Protein AF-A0A9D6LEH1-F1 (afdb_monomer)

Structure (mmCIF, N/CA/C/O backbone):
data_AF-A0A9D6LEH1-F1
#
_entry.id   AF-A0A9D6LEH1-F1
#
loop_
_atom_site.group_PDB
_atom_site.id
_atom_site.type_symbol
_atom_site.label_atom_id
_atom_site.label_alt_id
_atom_site.label_comp_id
_atom_site.label_asym_id
_atom_site.label_entity_id
_atom_site.label_seq_id
_atom_site.pdbx_PDB_ins_code
_atom_site.Cartn_x
_atom_site.Cartn_y
_atom_site.Cartn_z
_atom_site.occupancy
_atom_site.B_iso_or_equiv
_atom_site.auth_seq_id
_atom_site.auth_comp_id
_atom_site.auth_asym_id
_atom_site.auth_atom_id
_atom_site.pdbx_PDB_model_num
ATOM 1 N N . MET A 1 1 ? -8.637 27.898 18.434 1.00 32.75 1 MET A N 1
ATOM 2 C CA . MET A 1 1 ? -7.777 26.755 18.807 1.00 32.75 1 MET A CA 1
ATOM 3 C C . MET A 1 1 ? -8.625 25.505 18.680 1.00 32.75 1 MET A C 1
ATOM 5 O O . MET A 1 1 ? -9.380 25.182 19.585 1.00 32.75 1 MET A O 1
ATOM 9 N N . THR A 1 2 ? -8.621 24.919 17.490 1.00 27.91 2 THR A N 1
ATOM 10 C CA . THR A 1 2 ? -9.487 23.803 17.092 1.00 27.91 2 THR A CA 1
ATOM 11 C C . THR A 1 2 ? -8.882 22.505 17.626 1.00 27.91 2 THR A C 1
ATOM 13 O O . THR A 1 2 ?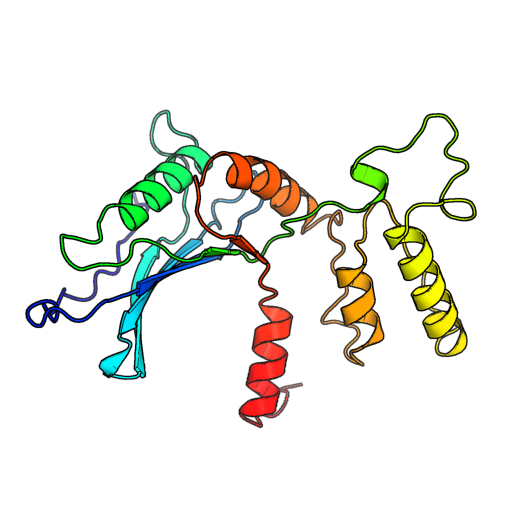 -7.680 22.295 17.476 1.00 27.91 2 THR A O 1
ATOM 16 N N . ARG A 1 3 ? -9.682 21.682 18.315 1.00 32.12 3 ARG A N 1
ATOM 17 C CA . ARG A 1 3 ? -9.248 20.398 18.882 1.00 32.12 3 ARG A CA 1
ATOM 18 C C . ARG A 1 3 ? -8.794 19.469 17.755 1.00 32.12 3 ARG A C 1
ATOM 20 O O . ARG A 1 3 ? -9.518 19.270 16.788 1.00 32.12 3 ARG A O 1
ATOM 27 N N . CYS A 1 4 ? -7.587 18.932 17.884 1.00 36.97 4 CYS A N 1
ATOM 28 C CA . CYS A 1 4 ? -7.080 17.862 17.037 1.00 36.97 4 CYS A CA 1
ATOM 29 C C . CYS A 1 4 ? -7.694 16.542 17.536 1.00 36.97 4 CYS A C 1
ATOM 31 O O . CYS A 1 4 ? -7.614 16.264 18.732 1.00 36.97 4 CYS A O 1
ATOM 33 N N . GLY A 1 5 ? -8.346 15.785 16.648 1.00 41.84 5 GLY A N 1
ATOM 34 C CA . GLY A 1 5 ? -8.984 14.504 16.966 1.00 41.84 5 GLY A CA 1
ATOM 35 C C . GLY A 1 5 ? -10.348 14.631 17.651 1.00 41.84 5 GLY A C 1
ATOM 36 O O . GLY A 1 5 ? -10.504 14.250 18.811 1.00 41.84 5 GLY A O 1
ATOM 37 N N . GLU A 1 6 ? -11.363 15.143 16.950 1.00 37.91 6 GLU A N 1
ATOM 38 C CA . GLU A 1 6 ? -12.743 14.884 17.368 1.00 37.91 6 GLU A CA 1
ATOM 39 C C . GLU A 1 6 ? -13.044 13.402 17.137 1.00 37.91 6 GLU A C 1
ATOM 41 O O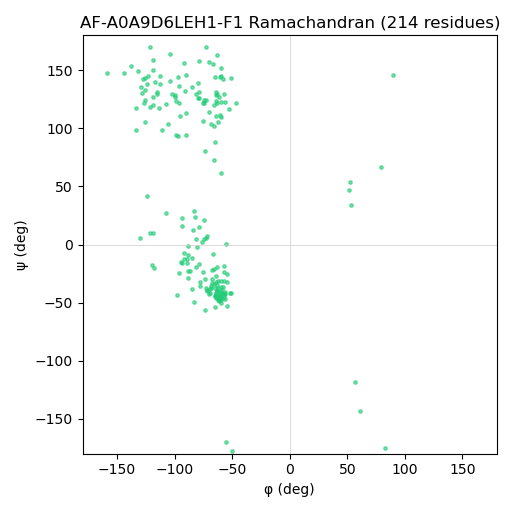 . GLU A 1 6 ? -13.227 12.939 16.015 1.00 37.91 6 GLU A O 1
ATOM 46 N N . ARG A 1 7 ? -13.052 12.640 18.231 1.00 41.66 7 ARG A N 1
ATOM 47 C CA . ARG A 1 7 ? -13.583 11.283 18.264 1.00 41.66 7 ARG A CA 1
ATOM 48 C C . ARG A 1 7 ? -15.070 11.384 17.933 1.00 41.66 7 ARG A C 1
ATOM 50 O O . ARG A 1 7 ? -15.850 11.830 18.773 1.00 41.66 7 ARG A O 1
ATOM 57 N N . ILE A 1 8 ? -15.467 10.998 16.722 1.00 41.22 8 ILE A N 1
ATOM 58 C CA . ILE A 1 8 ? -16.883 10.796 16.404 1.00 41.22 8 ILE A CA 1
ATOM 59 C C . ILE A 1 8 ? -17.284 9.492 17.094 1.00 41.22 8 ILE A C 1
ATOM 61 O O . ILE A 1 8 ? -17.274 8.418 16.501 1.00 41.22 8 ILE A O 1
ATOM 65 N N . THR A 1 9 ? -17.554 9.574 18.395 1.00 37.59 9 THR A N 1
ATOM 66 C CA . THR A 1 9 ? -18.098 8.452 19.150 1.00 37.59 9 THR A CA 1
ATOM 67 C C . THR A 1 9 ? -19.563 8.322 18.782 1.00 37.59 9 THR A C 1
ATOM 69 O O . THR A 1 9 ? -20.385 9.122 19.229 1.00 37.59 9 THR A O 1
ATOM 72 N N . ASN A 1 10 ? -19.907 7.305 17.998 1.00 37.44 10 ASN A N 1
ATOM 73 C CA . ASN A 1 10 ? -21.257 6.770 18.094 1.00 37.44 10 ASN A CA 1
ATOM 74 C C . ASN A 1 10 ? -21.409 6.203 19.509 1.00 37.44 10 ASN A C 1
ATOM 76 O O . ASN A 1 10 ? -20.523 5.494 19.993 1.00 37.44 10 ASN A O 1
ATOM 80 N N . GLU A 1 11 ? -22.485 6.584 20.198 1.00 35.62 11 GLU A N 1
ATOM 81 C CA . GLU A 1 11 ? -22.821 6.072 21.524 1.00 35.62 11 GLU A CA 1
ATOM 82 C C . GLU A 1 11 ? -22.683 4.543 21.515 1.00 35.62 11 GLU A C 1
ATOM 84 O O . GLU A 1 11 ? -23.275 3.858 20.681 1.00 35.62 11 GLU A O 1
ATOM 89 N N . ARG A 1 12 ? -21.825 4.010 22.398 1.00 43.41 12 ARG A N 1
ATOM 90 C CA . ARG A 1 12 ? -21.622 2.567 22.558 1.00 43.41 12 ARG A CA 1
ATOM 91 C C . ARG A 1 12 ? -22.929 1.961 23.072 1.00 43.41 12 ARG A C 1
ATOM 93 O O . ARG A 1 12 ? -23.099 1.806 24.279 1.00 43.41 12 ARG A O 1
ATOM 100 N N . GLU A 1 13 ? -23.838 1.577 22.183 1.00 38.66 13 GLU A N 1
ATOM 101 C CA . GLU A 1 13 ? -24.829 0.571 22.537 1.00 38.66 13 GLU A CA 1
ATOM 102 C C . GLU A 1 13 ? -24.062 -0.722 22.813 1.00 38.66 13 GLU A C 1
ATOM 104 O O . GLU A 1 13 ? -23.459 -1.329 21.927 1.00 38.66 13 GLU A O 1
ATOM 109 N N . SER A 1 14 ? -24.047 -1.119 24.079 1.00 41.19 14 SER A N 1
ATOM 110 C CA . SER A 1 14 ? -23.382 -2.302 24.609 1.00 41.19 14 SER A CA 1
ATOM 111 C C . SER A 1 14 ? -24.022 -3.589 24.076 1.00 41.19 14 SER A C 1
ATOM 113 O O . SER A 1 14 ? -24.673 -4.337 24.793 1.00 41.19 14 SER A O 1
ATOM 115 N N . HIS A 1 15 ? -23.792 -3.905 22.802 1.00 47.09 15 HIS A N 1
ATOM 116 C CA . HIS A 1 15 ? -24.226 -5.156 22.165 1.00 47.09 15 HIS A CA 1
ATOM 117 C C . HIS A 1 15 ? -23.309 -6.354 22.501 1.00 47.09 15 HIS A C 1
ATOM 119 O O . HIS A 1 15 ? -23.373 -7.399 21.859 1.00 47.09 15 HIS A O 1
ATOM 125 N N . GLY A 1 16 ? -22.455 -6.224 23.522 1.00 44.31 16 GLY A N 1
ATOM 126 C CA . GLY A 1 16 ? -21.479 -7.236 23.942 1.00 44.31 16 GLY A CA 1
ATOM 127 C C . GLY A 1 16 ? -21.944 -8.185 25.052 1.00 44.31 16 GLY A C 1
ATOM 128 O O . GLY A 1 16 ? -21.096 -8.806 25.685 1.00 44.31 16 GLY A O 1
ATOM 129 N N . ALA A 1 17 ? -23.246 -8.276 25.341 1.00 44.38 17 ALA A N 1
ATOM 130 C CA . ALA A 1 17 ? -23.757 -9.144 26.411 1.00 44.38 17 ALA A CA 1
ATOM 131 C C . ALA A 1 17 ? -23.909 -10.623 26.001 1.00 44.38 17 ALA A C 1
ATOM 133 O O . ALA A 1 17 ? -23.910 -11.499 26.862 1.00 44.38 17 ALA A O 1
ATOM 134 N N . ASP A 1 18 ? -23.967 -10.920 24.702 1.00 48.44 18 ASP A N 1
ATOM 135 C CA . ASP A 1 18 ? -23.925 -12.293 24.206 1.00 48.44 18 ASP A CA 1
ATOM 136 C C . ASP A 1 18 ? -22.487 -12.614 23.818 1.00 48.44 18 ASP A C 1
ATOM 138 O O . ASP A 1 18 ? -21.946 -11.929 22.956 1.00 48.44 18 ASP A O 1
ATOM 142 N N . GLY A 1 19 ? -21.875 -13.647 24.411 1.00 56.97 19 GLY A N 1
ATOM 143 C CA . GLY A 1 19 ? -20.513 -14.142 24.129 1.00 56.97 19 GLY A CA 1
ATOM 144 C C . GLY A 1 19 ? -20.288 -14.590 22.675 1.00 56.97 19 GLY A C 1
ATOM 145 O O . GLY A 1 19 ? -20.043 -15.758 22.378 1.00 56.97 19 GLY A O 1
ATOM 146 N N . ASN A 1 20 ? -20.441 -13.666 21.740 1.00 64.12 20 ASN A N 1
ATOM 147 C CA . ASN A 1 20 ? -20.309 -13.822 20.313 1.00 64.12 20 ASN A CA 1
ATOM 148 C C . ASN A 1 20 ? -18.914 -13.328 19.926 1.00 64.12 20 ASN A C 1
ATOM 150 O O . ASN A 1 20 ? -18.595 -12.180 20.230 1.00 64.12 20 ASN A O 1
ATOM 154 N N . PRO A 1 21 ? -18.082 -14.151 19.268 1.00 76.31 21 PRO A N 1
ATOM 155 C CA . PRO A 1 21 ? -16.737 -13.735 18.900 1.00 76.31 21 PRO A CA 1
ATOM 156 C C . PRO A 1 21 ? -16.806 -12.599 17.873 1.00 76.31 21 PRO A C 1
ATOM 158 O O . PRO A 1 21 ? -17.060 -12.827 16.684 1.00 76.31 21 PRO A O 1
ATOM 161 N N . VAL A 1 22 ? -16.584 -11.375 18.348 1.00 86.50 22 VAL A N 1
ATOM 162 C CA . VAL A 1 22 ? -16.401 -10.185 17.516 1.00 86.50 22 VAL A CA 1
ATOM 163 C C . VAL A 1 22 ? -14.969 -10.183 17.001 1.00 86.50 22 VAL A C 1
ATOM 165 O O . VAL A 1 22 ? -14.036 -10.531 17.727 1.00 86.50 22 VAL A O 1
ATOM 168 N N . ARG A 1 23 ? -14.799 -9.814 15.730 1.00 88.81 23 ARG A N 1
ATOM 169 C CA . ARG A 1 23 ? -13.484 -9.640 15.112 1.00 88.81 23 ARG A CA 1
ATOM 170 C C . ARG A 1 23 ? -13.273 -8.199 14.720 1.00 88.81 23 ARG A C 1
ATOM 172 O O . ARG A 1 23 ? -14.100 -7.658 13.989 1.00 88.81 23 ARG A O 1
ATOM 179 N N . ARG A 1 24 ? -12.137 -7.639 15.126 1.00 91.25 24 ARG A N 1
ATOM 180 C CA . ARG A 1 24 ? -11.741 -6.290 14.736 1.00 91.25 24 ARG A CA 1
ATOM 181 C C . ARG A 1 24 ? -10.804 -6.303 13.535 1.00 91.25 24 ARG A C 1
ATOM 183 O O . ARG A 1 24 ? -9.855 -7.089 13.462 1.00 91.25 24 ARG A O 1
ATOM 190 N N . TYR A 1 25 ? -11.078 -5.392 12.616 1.00 94.50 25 TYR A N 1
ATOM 191 C CA . TYR A 1 25 ? -10.288 -5.087 11.435 1.00 94.50 25 TYR A CA 1
ATOM 192 C C . TYR A 1 25 ? -9.918 -3.610 11.453 1.00 94.50 25 TYR A C 1
ATOM 194 O O . TYR A 1 25 ? -10.712 -2.777 11.891 1.00 94.50 25 TYR A O 1
ATOM 202 N N . LEU A 1 26 ? -8.728 -3.287 10.956 1.00 95.94 26 LEU A N 1
ATOM 203 C CA . LEU A 1 26 ? -8.272 -1.907 10.834 1.00 95.94 26 LEU A CA 1
ATOM 204 C C . LEU A 1 26 ? -8.143 -1.503 9.362 1.00 95.94 26 LEU A C 1
ATOM 206 O O . LEU A 1 26 ? -7.762 -2.309 8.514 1.00 95.94 26 LEU A O 1
ATOM 210 N N . GLY A 1 27 ? -8.450 -0.247 9.062 1.00 96.25 27 GLY A N 1
ATOM 211 C CA . GLY A 1 27 ? -8.170 0.393 7.780 1.00 96.25 27 GLY A CA 1
ATOM 212 C C . GLY A 1 27 ? -7.236 1.573 7.994 1.00 96.25 27 GLY A C 1
ATOM 213 O O . GLY A 1 27 ? -7.588 2.489 8.728 1.00 96.25 27 GLY A O 1
ATOM 214 N N . LEU A 1 28 ? -6.060 1.555 7.373 1.00 96.38 28 LEU A N 1
ATOM 215 C CA . LEU A 1 28 ? -5.051 2.600 7.481 1.00 96.38 28 LEU A CA 1
ATOM 216 C C . LEU A 1 28 ? -4.886 3.311 6.136 1.00 96.38 28 LEU A C 1
ATOM 218 O O . LEU A 1 28 ? -4.454 2.711 5.151 1.00 96.38 28 LEU A O 1
ATOM 222 N N . SER A 1 29 ? -5.201 4.603 6.136 1.00 95.56 29 SER A N 1
ATOM 223 C CA . SER A 1 29 ? -4.884 5.543 5.064 1.00 95.56 29 SER A CA 1
ATOM 224 C C . SER A 1 29 ? -3.590 6.269 5.419 1.00 95.56 29 SER A C 1
ATOM 226 O O . SER A 1 29 ? -3.559 7.059 6.363 1.00 95.56 29 SER A O 1
ATOM 228 N N . VAL A 1 30 ? -2.503 6.006 4.701 1.00 93.25 30 VAL A N 1
ATOM 229 C CA . VAL A 1 30 ? -1.159 6.481 5.042 1.00 93.25 30 VAL A CA 1
ATOM 230 C C . VAL A 1 30 ? -0.895 7.836 4.395 1.00 93.25 30 VAL A C 1
ATOM 232 O O . VAL A 1 30 ? -0.733 7.962 3.182 1.00 93.25 30 VAL A O 1
ATOM 235 N N . GLY A 1 31 ? -0.762 8.875 5.218 1.00 90.00 31 GLY A N 1
ATOM 236 C CA . GLY A 1 31 ? -0.239 10.164 4.769 1.00 90.00 31 GLY A CA 1
ATOM 237 C C . GLY A 1 31 ? 1.239 10.085 4.359 1.00 90.00 31 GLY A C 1
ATOM 238 O O . GLY A 1 31 ? 2.000 9.241 4.842 1.00 90.00 31 GLY A O 1
ATOM 239 N N . GLY A 1 32 ? 1.680 11.004 3.499 1.00 80.44 32 GLY A N 1
ATOM 240 C CA . GLY A 1 32 ? 3.107 11.210 3.247 1.00 80.44 32 GLY A CA 1
ATOM 241 C C . GLY A 1 32 ? 3.845 11.683 4.508 1.00 80.44 32 GLY A C 1
ATOM 242 O O . GLY A 1 32 ? 3.233 12.186 5.446 1.00 80.44 32 GLY A O 1
ATOM 243 N N . ALA A 1 33 ? 5.178 11.582 4.514 1.00 68.56 33 ALA A N 1
ATOM 244 C CA . ALA A 1 33 ? 6.021 11.815 5.699 1.00 68.56 33 ALA A CA 1
ATOM 245 C C . ALA A 1 33 ? 5.878 13.198 6.377 1.00 68.56 33 ALA A C 1
ATOM 247 O O . ALA A 1 33 ? 6.298 13.366 7.516 1.00 68.56 33 ALA A O 1
ATOM 248 N N . LYS A 1 34 ? 5.323 14.198 5.68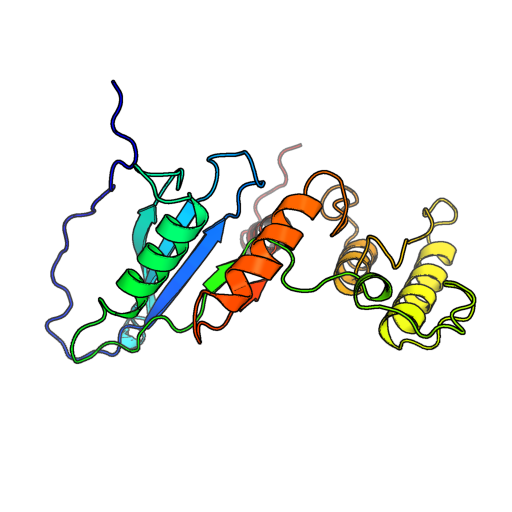1 1.00 73.12 34 LYS A N 1
ATOM 249 C CA . LYS A 1 34 ? 5.089 15.558 6.204 1.00 73.12 34 LYS A CA 1
ATOM 250 C C . LYS A 1 34 ? 3.620 15.984 6.172 1.00 73.12 34 LYS A C 1
ATOM 252 O O . LYS A 1 34 ? 3.331 17.161 6.348 1.00 73.12 34 LYS A O 1
ATOM 257 N N . SER A 1 35 ? 2.705 15.062 5.882 1.00 79.81 35 SER A N 1
ATOM 258 C CA . SER A 1 35 ? 1.272 15.348 5.893 1.00 79.81 35 SER A CA 1
ATOM 259 C C . SER A 1 35 ? 0.637 14.768 7.144 1.00 79.81 35 SER A C 1
ATOM 261 O O . SER A 1 35 ? 0.908 13.624 7.499 1.00 79.81 35 SER A O 1
ATOM 263 N N . ASP A 1 36 ? -0.287 15.512 7.721 1.00 80.44 36 ASP A N 1
ATOM 264 C CA . ASP A 1 36 ? -1.187 15.074 8.782 1.00 80.44 36 ASP A CA 1
ATOM 265 C C . ASP A 1 36 ? -2.322 14.177 8.272 1.00 80.44 36 ASP A C 1
ATOM 267 O O . ASP A 1 36 ? -3.118 13.720 9.064 1.00 80.44 36 ASP A O 1
ATOM 271 N N . ARG A 1 37 ? -2.386 13.837 6.980 1.00 89.56 37 ARG A N 1
ATOM 272 C CA . ARG A 1 37 ? -3.498 13.096 6.344 1.00 89.56 37 ARG A CA 1
ATOM 273 C C . ARG A 1 37 ? -3.567 11.597 6.657 1.00 89.56 37 ARG A C 1
ATOM 275 O O . ARG A 1 37 ? -4.102 10.824 5.865 1.00 89.56 37 ARG A O 1
ATOM 282 N N . THR A 1 38 ? -2.954 11.161 7.748 1.00 94.19 38 THR A N 1
ATOM 283 C CA . THR A 1 38 ? -3.014 9.753 8.144 1.00 94.19 38 THR A CA 1
ATOM 284 C C . THR A 1 38 ? -4.336 9.503 8.836 1.00 94.19 38 THR A C 1
ATOM 286 O O . THR A 1 38 ? -4.633 10.191 9.807 1.00 94.19 38 THR A O 1
ATOM 289 N N . CYS A 1 39 ? -5.102 8.523 8.374 1.00 95.56 39 CYS A N 1
ATOM 290 C CA . CYS A 1 39 ? -6.371 8.167 8.998 1.00 95.56 39 CYS A CA 1
ATOM 291 C C . CYS A 1 39 ? -6.390 6.682 9.347 1.00 95.56 39 CYS A C 1
ATOM 293 O O . CYS A 1 39 ? -5.876 5.859 8.588 1.00 95.56 39 CYS A O 1
ATOM 295 N N . LEU A 1 40 ? -7.007 6.343 10.474 1.00 96.00 40 LEU A N 1
ATOM 296 C CA . LEU A 1 40 ? -7.214 4.968 10.915 1.00 96.00 40 LEU A CA 1
ATOM 297 C C . LEU A 1 40 ? -8.706 4.733 11.153 1.00 96.00 40 LEU A C 1
ATOM 299 O O . LEU A 1 40 ? -9.393 5.572 11.724 1.00 96.00 40 LEU A O 1
ATOM 303 N N . THR A 1 41 ? -9.222 3.587 10.737 1.00 96.69 41 THR A N 1
ATOM 304 C CA . THR A 1 41 ? -10.612 3.184 10.968 1.00 96.69 41 THR A CA 1
ATOM 305 C C . THR A 1 41 ? -10.638 1.822 11.637 1.00 96.69 41 THR A C 1
ATOM 307 O O . THR A 1 41 ? -9.959 0.907 11.175 1.00 96.69 41 THR A O 1
ATOM 310 N N . ALA A 1 42 ? -11.437 1.675 12.691 1.0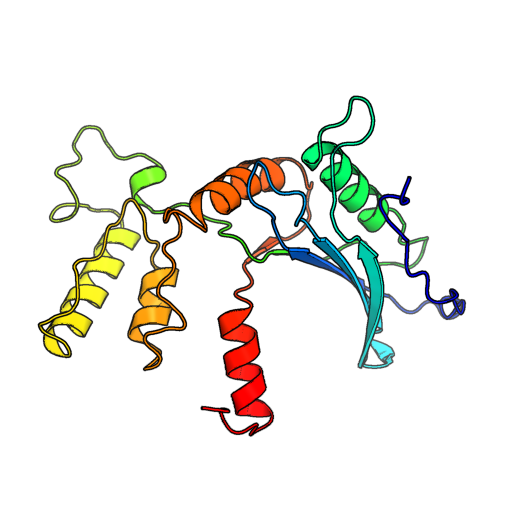0 95.06 42 ALA A N 1
ATOM 311 C CA . ALA A 1 42 ? -11.706 0.396 13.335 1.00 95.06 42 ALA A CA 1
ATOM 312 C C . ALA A 1 42 ? -13.079 -0.130 12.906 1.00 95.06 42 ALA A C 1
ATOM 314 O O . ALA A 1 42 ? -14.079 0.588 12.967 1.00 95.06 42 ALA A O 1
ATOM 315 N N . ILE A 1 43 ? -13.123 -1.386 12.467 1.00 94.38 43 ILE A N 1
ATOM 316 C CA . ILE A 1 43 ? -14.334 -2.058 11.998 1.00 94.38 43 ILE A CA 1
ATOM 317 C C . ILE A 1 43 ? -14.507 -3.357 12.777 1.00 94.38 43 ILE A C 1
ATOM 319 O O . ILE A 1 43 ? -13.632 -4.222 12.735 1.00 94.38 43 ILE A O 1
ATOM 323 N N . ASP A 1 44 ? -15.659 -3.521 13.418 1.00 92.50 44 ASP A N 1
ATOM 324 C CA . ASP A 1 44 ? -16.029 -4.758 14.098 1.00 92.50 44 ASP A CA 1
ATOM 325 C C . ASP A 1 44 ? -16.973 -5.579 13.220 1.00 92.50 44 ASP A C 1
ATOM 327 O O . ASP A 1 44 ? -18.004 -5.094 12.747 1.00 92.50 44 ASP A O 1
ATOM 331 N N . TYR A 1 45 ? -16.618 -6.845 13.005 1.00 91.56 45 TYR A N 1
ATOM 332 C CA . TYR A 1 45 ? -17.417 -7.816 12.268 1.00 91.56 45 TYR A CA 1
ATOM 333 C C . TYR A 1 45 ? -18.039 -8.843 13.215 1.00 91.56 45 TYR A C 1
ATOM 335 O O . TYR A 1 45 ? -17.351 -9.595 13.916 1.00 91.56 45 TYR A O 1
ATOM 343 N N . TYR A 1 46 ? -19.365 -8.897 13.181 1.00 90.38 46 TYR A N 1
ATOM 344 C CA . TYR A 1 46 ? -20.213 -9.750 13.994 1.00 90.38 46 TYR A CA 1
ATOM 345 C C . TYR A 1 46 ? -20.623 -10.979 13.186 1.00 90.38 46 TYR A C 1
ATOM 347 O O . TYR A 1 46 ? -21.605 -10.969 12.443 1.00 90.38 46 TYR A O 1
ATOM 355 N N . ARG A 1 47 ? -19.859 -12.063 13.341 1.00 86.06 47 ARG A N 1
ATOM 356 C CA . ARG A 1 47 ? -19.973 -13.282 12.522 1.00 86.06 47 ARG A CA 1
ATOM 357 C C . ARG A 1 47 ? -21.359 -13.919 12.512 1.00 86.06 47 ARG A C 1
ATOM 359 O O . ARG A 1 47 ? -21.808 -14.352 11.461 1.00 86.06 47 ARG A O 1
ATOM 366 N N . LYS A 1 48 ? -22.030 -13.997 13.666 1.00 87.56 48 LYS A N 1
ATOM 367 C CA . LYS A 1 48 ? -23.369 -14.611 13.753 1.00 87.56 48 LYS A CA 1
ATOM 368 C C . LYS A 1 48 ? -24.427 -13.814 12.990 1.00 87.56 48 LYS A C 1
ATOM 370 O O . LYS A 1 48 ? -25.364 -14.403 12.469 1.00 87.56 48 LYS A O 1
ATOM 375 N N . GLN A 1 49 ? -24.294 -12.492 12.962 1.00 90.50 49 GLN A N 1
ATOM 376 C CA . GLN A 1 49 ? -25.245 -11.584 12.328 1.00 90.50 49 GLN A CA 1
ATOM 377 C C . GLN A 1 49 ? -24.883 -11.284 10.871 1.00 90.50 49 GLN A C 1
ATOM 379 O O . GLN A 1 49 ? -25.705 -10.698 10.174 1.00 90.50 49 GLN A O 1
ATOM 384 N N . ASP A 1 50 ? -23.670 -11.647 10.447 1.00 88.88 50 ASP A N 1
ATOM 385 C CA . ASP A 1 50 ? -23.071 -11.269 9.167 1.00 88.88 50 ASP A CA 1
ATOM 386 C C . ASP A 1 50 ? -23.128 -9.751 8.915 1.00 88.88 50 ASP A C 1
ATOM 388 O O . ASP A 1 50 ? -23.553 -9.265 7.869 1.00 88.88 50 ASP A O 1
ATOM 392 N N . LYS A 1 51 ? -22.746 -8.975 9.937 1.00 92.44 51 LYS A N 1
ATOM 393 C CA . LYS A 1 51 ? -22.761 -7.505 9.901 1.00 92.44 51 LYS A CA 1
ATOM 394 C C . LYS A 1 51 ? -21.414 -6.932 10.303 1.00 92.44 51 LYS A C 1
ATOM 396 O O . LYS A 1 51 ? -20.769 -7.443 11.217 1.00 92.44 51 LYS A O 1
ATOM 401 N N . ALA A 1 52 ? -21.018 -5.850 9.642 1.00 92.19 52 ALA A N 1
ATOM 402 C CA . ALA A 1 52 ? -19.838 -5.066 9.980 1.00 92.19 52 ALA A CA 1
ATOM 403 C C . ALA A 1 52 ? -20.252 -3.647 10.378 1.00 92.19 52 ALA A C 1
ATOM 405 O O . ALA A 1 52 ? -21.125 -3.059 9.738 1.00 92.19 52 ALA A O 1
ATOM 406 N N . PHE A 1 53 ? -19.610 -3.101 11.407 1.00 94.06 53 PHE A N 1
ATOM 407 C CA . PHE A 1 53 ? -19.851 -1.745 11.889 1.00 94.06 53 PHE A CA 1
ATOM 408 C C . PHE A 1 53 ? -18.532 -0.997 12.017 1.00 94.06 53 PHE A C 1
ATOM 410 O O . PHE A 1 53 ? -17.557 -1.538 12.535 1.00 94.06 53 PHE A O 1
ATOM 417 N N . VAL A 1 54 ? -18.513 0.252 11.558 1.00 94.75 54 VAL A N 1
ATOM 418 C CA . VAL A 1 54 ? -17.421 1.176 11.867 1.00 94.75 54 VAL A CA 1
ATOM 419 C C . VAL A 1 54 ? -17.588 1.612 13.317 1.00 94.75 54 VAL A C 1
ATOM 421 O O . VAL A 1 54 ? -18.640 2.134 13.682 1.00 94.75 54 VAL A O 1
ATOM 424 N N . VAL A 1 55 ? -16.568 1.361 14.131 1.00 92.44 55 VAL A N 1
ATOM 425 C CA . VAL A 1 55 ? -16.603 1.617 15.577 1.00 92.44 55 VAL A CA 1
ATOM 426 C C . VAL A 1 55 ? -15.936 2.938 15.910 1.00 92.44 55 VAL A C 1
ATOM 428 O O . VAL A 1 55 ? -16.478 3.717 16.682 1.00 92.44 55 VAL A O 1
ATOM 431 N N . ASP A 1 56 ? -14.792 3.204 15.285 1.00 94.25 56 ASP A N 1
ATOM 432 C CA . ASP A 1 56 ? -14.050 4.444 15.463 1.00 94.25 56 ASP A CA 1
ATOM 433 C C . ASP A 1 56 ? -13.406 4.867 14.138 1.00 94.25 56 ASP A C 1
ATOM 435 O O . ASP A 1 56 ? -12.982 4.035 13.326 1.00 94.25 56 ASP A O 1
ATOM 439 N N . ILE A 1 57 ? -13.308 6.182 13.947 1.00 95.94 57 ILE A N 1
ATOM 440 C CA . ILE A 1 57 ? -12.547 6.820 12.875 1.00 95.94 57 ILE A CA 1
ATOM 441 C C . ILE A 1 57 ? -11.613 7.834 13.531 1.00 95.94 57 ILE A C 1
ATOM 443 O O . ILE A 1 57 ? -12.054 8.746 14.227 1.00 95.94 57 ILE A O 1
ATOM 447 N N . PHE A 1 58 ? -10.320 7.665 13.292 1.00 95.00 58 PHE A N 1
ATOM 448 C CA . PHE A 1 58 ? -9.270 8.571 13.722 1.00 95.00 58 PHE A CA 1
ATOM 449 C C . PHE A 1 58 ? -8.794 9.335 12.501 1.00 95.00 58 PHE A C 1
ATOM 451 O O . PHE A 1 58 ? -8.093 8.794 11.643 1.00 95.00 58 PHE A O 1
ATOM 458 N N . GLU A 1 59 ? -9.216 10.587 12.413 1.00 93.44 59 GLU A N 1
ATOM 459 C CA . GLU A 1 59 ? -8.796 11.487 11.352 1.00 93.44 59 GLU A CA 1
ATOM 460 C C . GLU A 1 59 ? -7.540 12.247 11.760 1.00 93.44 59 GLU A C 1
ATOM 462 O O . GLU A 1 59 ? -7.346 12.616 12.918 1.00 93.44 59 GLU A O 1
ATOM 467 N N . SER A 1 60 ? -6.706 12.508 10.764 1.00 91.00 60 SER A N 1
ATOM 468 C CA . SER A 1 60 ? -5.540 13.371 10.863 1.00 91.00 60 SER A CA 1
ATOM 469 C C . SER A 1 60 ? -4.567 13.045 12.004 1.00 91.00 60 SER A C 1
ATOM 471 O O . SER A 1 60 ? -4.229 13.911 12.813 1.00 91.00 60 SER A O 1
ATOM 473 N N . VAL A 1 61 ? -4.100 11.793 12.079 1.00 90.69 61 VAL A N 1
ATOM 474 C CA . VAL A 1 61 ? -3.120 11.361 13.088 1.00 90.69 61 VAL A CA 1
ATOM 475 C C . VAL A 1 61 ? -1.832 12.177 12.936 1.00 90.69 61 VAL A C 1
ATOM 477 O O . VAL A 1 61 ? -1.081 12.020 11.966 1.00 90.69 61 VAL A O 1
ATOM 480 N N . SER A 1 62 ? -1.588 13.055 13.910 1.00 89.81 62 SER A N 1
ATOM 481 C CA . SER A 1 62 ? -0.472 13.999 13.950 1.00 89.81 62 SER A CA 1
ATOM 482 C C . SER A 1 62 ? 0.401 13.799 15.189 1.00 89.81 62 SER A C 1
ATOM 484 O O . SER A 1 62 ? 0.042 13.078 16.116 1.00 89.81 62 SER A O 1
ATOM 486 N N . ALA A 1 63 ? 1.555 14.469 15.217 1.00 89.38 63 ALA A N 1
ATOM 487 C CA . ALA A 1 63 ? 2.415 14.504 16.397 1.00 89.38 63 ALA A CA 1
ATOM 488 C C . ALA A 1 63 ? 1.675 15.101 17.609 1.00 89.38 63 ALA A C 1
ATOM 490 O O . ALA A 1 63 ? 0.870 16.026 17.450 1.00 89.38 63 ALA A O 1
ATOM 491 N N . GLN A 1 64 ? 1.970 14.589 18.804 1.00 87.75 64 GLN A N 1
ATOM 492 C CA . GLN A 1 64 ? 1.402 15.052 20.070 1.00 87.75 64 GLN A CA 1
ATOM 493 C C . GLN A 1 64 ? 2.519 15.222 21.102 1.00 87.75 64 GLN A C 1
ATOM 495 O O . GLN A 1 64 ? 3.197 14.264 21.459 1.00 87.75 64 GLN A O 1
ATOM 500 N N . GLY A 1 65 ? 2.728 16.452 21.581 1.00 89.81 65 GLY A N 1
ATOM 501 C CA . GLY A 1 65 ? 3.811 16.751 22.522 1.00 89.81 65 GLY A CA 1
ATOM 502 C C . GLY A 1 65 ? 5.179 16.347 21.962 1.00 89.81 65 GLY A C 1
ATOM 503 O O . GLY A 1 65 ? 5.605 16.866 20.932 1.00 89.81 65 GLY A O 1
ATOM 504 N N . GLU A 1 66 ? 5.851 15.416 22.640 1.00 92.06 66 GLU A N 1
ATOM 505 C CA . GLU A 1 66 ? 7.153 14.870 22.229 1.00 92.06 66 GLU A CA 1
ATOM 506 C C . GLU A 1 66 ? 7.042 13.651 21.292 1.00 92.06 66 GLU A C 1
ATOM 508 O O . GLU A 1 66 ? 8.047 13.210 20.733 1.00 92.06 66 GLU A O 1
ATOM 513 N N . GLN A 1 67 ? 5.839 13.104 21.090 1.00 92.00 67 GLN A N 1
ATOM 514 C CA . GLN A 1 67 ? 5.624 11.930 20.248 1.00 92.00 67 GLN A CA 1
ATOM 515 C C . GLN A 1 67 ? 5.474 12.313 18.779 1.00 92.00 67 GLN A C 1
ATOM 517 O O . GLN A 1 67 ? 4.729 13.223 18.400 1.00 92.00 67 GLN A O 1
ATOM 522 N N . THR A 1 68 ? 6.144 11.548 17.920 1.00 91.94 68 THR A N 1
ATOM 523 C CA . THR A 1 68 ? 5.942 11.634 16.472 1.00 91.94 68 THR A CA 1
ATOM 524 C C . THR A 1 68 ? 4.566 11.089 16.076 1.00 91.94 68 THR A C 1
ATOM 526 O O . THR A 1 68 ? 4.000 10.247 16.770 1.00 91.94 68 THR A O 1
ATOM 529 N N . ALA A 1 69 ? 4.038 11.511 14.921 1.00 91.56 69 ALA A N 1
ATOM 530 C CA . ALA A 1 69 ? 2.766 10.990 14.403 1.00 91.56 69 ALA A CA 1
ATOM 531 C C . ALA A 1 69 ? 2.775 9.457 14.232 1.00 91.56 69 ALA A C 1
ATOM 533 O O . ALA A 1 69 ? 1.748 8.806 14.398 1.00 91.56 69 ALA A O 1
ATOM 534 N N . ASP A 1 70 ? 3.939 8.876 13.924 1.00 93.38 70 ASP A N 1
ATOM 535 C CA . ASP A 1 70 ? 4.093 7.427 13.797 1.00 93.38 70 ASP A CA 1
ATOM 536 C C . ASP A 1 70 ? 4.055 6.713 15.151 1.00 93.38 70 ASP A C 1
ATOM 538 O O . ASP A 1 70 ? 3.456 5.647 15.238 1.00 93.38 70 ASP A O 1
ATOM 542 N N . GLN A 1 71 ? 4.621 7.297 16.214 1.00 94.00 71 GLN A N 1
ATOM 543 C CA . GLN A 1 71 ? 4.482 6.755 17.573 1.00 94.00 71 GLN A CA 1
ATOM 544 C C . GLN A 1 71 ? 3.033 6.778 18.046 1.00 94.00 71 GLN A C 1
ATOM 546 O O . GLN A 1 71 ? 2.542 5.747 18.495 1.00 94.00 71 GLN A O 1
ATOM 551 N N . VAL A 1 72 ? 2.335 7.900 17.848 1.00 94.31 72 VAL A N 1
ATOM 552 C CA . VAL A 1 72 ? 0.902 8.010 18.167 1.00 94.31 72 VAL A CA 1
ATOM 553 C C . VAL A 1 72 ? 0.100 6.942 17.415 1.00 94.31 72 VAL A C 1
ATOM 555 O O . VAL A 1 72 ? -0.758 6.284 17.994 1.00 94.31 72 VAL A O 1
ATOM 558 N N . LEU A 1 73 ? 0.404 6.712 16.132 1.00 94.19 73 LEU A N 1
ATOM 559 C CA . LEU A 1 73 ? -0.251 5.665 15.345 1.00 94.19 73 LEU A CA 1
ATOM 560 C C . LEU A 1 73 ? 0.041 4.252 15.877 1.00 94.19 73 LEU A C 1
ATOM 562 O O . LEU A 1 73 ? -0.870 3.431 15.942 1.00 94.19 73 LEU A O 1
ATOM 566 N N . ILE A 1 74 ? 1.295 3.950 16.225 1.00 94.44 74 ILE A N 1
ATOM 567 C CA . ILE A 1 74 ? 1.692 2.637 16.759 1.00 94.44 74 ILE A CA 1
ATOM 568 C C . ILE A 1 74 ? 0.976 2.361 18.086 1.00 94.44 74 ILE A C 1
ATOM 570 O O . ILE A 1 74 ? 0.439 1.269 18.275 1.00 94.44 74 ILE A O 1
ATOM 574 N N . GLU A 1 75 ? 0.933 3.350 18.977 1.00 93.31 75 GLU A N 1
ATOM 575 C CA . GLU A 1 75 ? 0.224 3.262 20.256 1.00 93.31 75 GLU A CA 1
ATOM 576 C C . GLU A 1 75 ? -1.269 3.031 20.035 1.00 93.31 75 GLU A C 1
ATOM 578 O O . GLU A 1 75 ? -1.826 2.082 20.582 1.00 93.31 75 GLU A O 1
ATOM 583 N N . LEU A 1 76 ? -1.889 3.788 19.129 1.00 93.06 76 LEU A N 1
ATOM 584 C CA . LEU A 1 76 ? -3.298 3.628 18.789 1.00 93.06 76 LEU A CA 1
ATOM 585 C C . LEU A 1 76 ? -3.626 2.230 18.235 1.00 93.06 76 LEU A C 1
ATOM 587 O O . LEU A 1 76 ? -4.629 1.624 18.610 1.00 93.06 76 LEU A O 1
ATOM 591 N N . VAL A 1 77 ? -2.780 1.686 17.355 1.00 92.69 77 VAL A N 1
ATOM 592 C CA . VAL A 1 77 ? -2.943 0.314 16.840 1.00 92.69 77 VAL A CA 1
ATOM 593 C C . VAL A 1 77 ? -2.818 -0.708 17.975 1.00 92.69 77 VAL A C 1
ATOM 595 O O . VAL A 1 77 ? -3.597 -1.662 18.022 1.00 92.69 77 VAL A O 1
ATOM 598 N N . SER A 1 78 ? -1.882 -0.506 18.905 1.00 90.88 78 SER A N 1
ATOM 599 C CA . SER A 1 78 ? -1.690 -1.371 20.076 1.00 90.88 78 SER A CA 1
ATOM 600 C C . SER A 1 78 ? -2.894 -1.340 21.026 1.00 90.88 78 SER A C 1
ATOM 602 O O . SER A 1 78 ? -3.387 -2.390 21.449 1.00 90.88 78 SER A O 1
ATOM 604 N N . GLU A 1 79 ? -3.429 -0.148 21.301 1.00 90.12 79 GLU A N 1
ATOM 605 C CA . GLU A 1 79 ? -4.635 0.049 22.108 1.00 90.12 79 GLU A CA 1
ATOM 606 C C . GLU A 1 79 ? -5.838 -0.657 21.483 1.00 90.12 79 GLU A C 1
ATOM 608 O O . GLU A 1 79 ? -6.485 -1.472 22.136 1.00 90.12 79 GLU A O 1
ATOM 613 N N . LEU A 1 80 ? -6.094 -0.433 20.190 1.00 89.75 80 LEU A N 1
ATOM 614 C CA . LEU A 1 80 ? -7.208 -1.068 19.476 1.00 89.75 80 LEU A CA 1
ATOM 615 C C . LEU A 1 80 ? -7.073 -2.591 19.387 1.00 89.75 80 LEU A C 1
ATOM 617 O O . LEU A 1 80 ? -8.088 -3.287 19.299 1.00 89.75 80 LEU A O 1
ATOM 621 N N . SER A 1 81 ? -5.839 -3.100 19.412 1.00 84.81 81 SER A N 1
ATOM 622 C CA . SER A 1 81 ? -5.544 -4.535 19.460 1.00 84.81 81 SER A CA 1
ATOM 623 C C . SER A 1 81 ? -5.817 -5.144 20.835 1.00 84.81 81 SER A C 1
ATOM 625 O O . SER A 1 81 ? -6.195 -6.313 20.906 1.00 84.81 81 SER A O 1
ATOM 627 N N . SER A 1 82 ? -5.672 -4.351 21.902 1.00 80.25 82 SER A N 1
ATOM 628 C CA . SER A 1 82 ? -5.804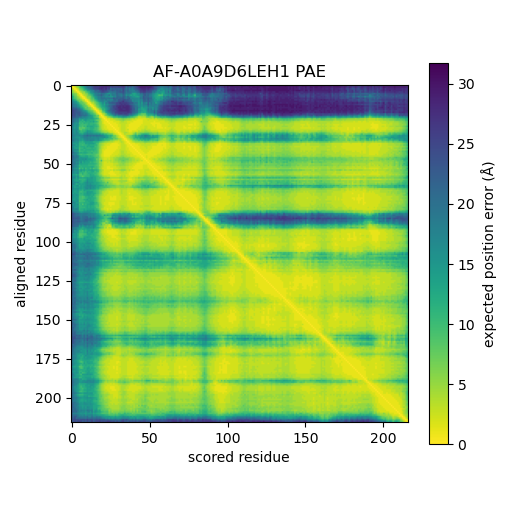 -4.783 23.299 1.00 80.25 82 SER A CA 1
ATOM 629 C C . SER A 1 82 ? -7.198 -4.527 23.898 1.00 80.25 82 SER A C 1
ATOM 631 O O . SER A 1 82 ? -7.597 -5.236 24.816 1.00 80.25 82 SER A O 1
ATOM 633 N N . ASP A 1 83 ? -7.967 -3.561 23.373 1.00 72.56 83 ASP A N 1
ATOM 634 C CA . ASP A 1 83 ? -9.305 -3.147 23.863 1.00 72.56 83 ASP A CA 1
ATOM 635 C C . ASP A 1 83 ? -10.431 -4.170 23.573 1.00 72.56 83 ASP A C 1
ATOM 637 O O . ASP A 1 83 ? -11.616 -3.925 23.796 1.00 72.56 83 ASP A O 1
ATOM 641 N N . MET A 1 84 ? -10.086 -5.353 23.065 1.00 64.81 84 MET A N 1
ATOM 642 C CA . MET A 1 84 ? -11.027 -6.448 22.850 1.00 64.81 84 MET A CA 1
ATOM 643 C C . MET A 1 84 ? -11.050 -7.303 24.123 1.00 64.81 84 MET A C 1
ATOM 645 O O . MET A 1 84 ? -10.188 -8.156 24.305 1.00 64.81 84 MET A O 1
ATOM 649 N N . GLY A 1 85 ? -12.000 -7.031 25.030 1.00 58.00 85 GLY A N 1
ATOM 650 C CA . GLY A 1 85 ? -12.152 -7.727 26.320 1.00 58.00 85 GLY A CA 1
ATOM 651 C C . GLY A 1 85 ? -12.287 -9.260 26.224 1.00 58.00 85 GLY A C 1
ATOM 652 O O . GLY A 1 85 ? -12.137 -9.852 25.163 1.00 58.00 85 GLY A O 1
ATOM 653 N N . ALA A 1 86 ? -12.630 -9.926 27.334 1.00 48.09 86 ALA A N 1
ATOM 654 C CA . ALA A 1 86 ? -12.511 -11.385 27.550 1.00 48.09 86 ALA A CA 1
ATOM 655 C C . ALA A 1 86 ? -13.189 -12.357 26.538 1.00 48.09 86 ALA A C 1
ATOM 657 O O . ALA A 1 86 ? -13.090 -13.569 26.716 1.00 48.09 86 ALA A O 1
ATOM 658 N N . GLY A 1 87 ? -13.861 -11.874 25.487 1.00 56.66 87 GLY A N 1
ATOM 659 C CA . GLY A 1 87 ? -14.455 -12.684 24.414 1.00 56.66 87 GLY A CA 1
ATOM 660 C C . GLY A 1 87 ? -14.121 -12.239 22.982 1.00 56.66 87 GLY A C 1
ATOM 661 O O . GLY A 1 87 ? -14.695 -12.784 22.038 1.00 56.66 87 GLY A O 1
ATOM 662 N N . GLY A 1 88 ? -13.243 -11.248 22.797 1.00 61.84 88 GLY A N 1
ATOM 663 C CA . GLY A 1 88 ? -12.857 -10.752 21.479 1.00 61.84 88 GLY A CA 1
ATOM 664 C C . GLY A 1 88 ? -11.634 -11.472 20.913 1.00 61.84 88 GLY A C 1
ATOM 665 O O . GLY A 1 88 ? -10.612 -11.607 21.579 1.00 61.84 88 GLY A O 1
ATOM 666 N N . ASP A 1 89 ? -11.716 -11.896 19.652 1.00 66.88 89 ASP A N 1
ATOM 667 C CA . ASP A 1 89 ? -10.514 -12.125 18.851 1.00 66.88 89 ASP A CA 1
ATOM 668 C C . ASP A 1 89 ? -9.942 -10.722 18.593 1.00 66.88 89 ASP A C 1
ATOM 670 O O . ASP A 1 89 ? -10.619 -9.930 17.932 1.00 66.88 89 ASP A O 1
ATOM 674 N N . GLY A 1 90 ? -8.760 -10.393 19.131 1.00 72.62 90 GLY A N 1
ATOM 675 C CA . GLY A 1 90 ? -8.072 -9.112 18.898 1.00 72.62 90 GLY A CA 1
ATOM 676 C C . GLY A 1 90 ? -7.946 -8.737 17.411 1.00 72.62 90 GLY A C 1
ATOM 677 O O . GLY A 1 90 ? -8.427 -9.448 16.524 1.00 72.62 90 GLY A O 1
ATOM 678 N N . VAL A 1 91 ? -7.291 -7.615 17.099 1.00 81.88 91 VAL A N 1
ATOM 679 C CA . VAL A 1 91 ? -7.152 -7.159 15.701 1.00 81.88 91 VAL A CA 1
ATOM 680 C C . VAL A 1 91 ? -6.581 -8.281 14.828 1.00 81.88 91 VAL A C 1
ATOM 682 O O . VAL A 1 91 ? -5.465 -8.752 15.033 1.00 81.88 91 VAL A O 1
ATOM 685 N N . ARG A 1 92 ? -7.374 -8.732 13.849 1.00 81.56 92 ARG A N 1
ATOM 686 C CA . ARG A 1 92 ? -6.996 -9.854 12.979 1.00 81.56 92 ARG A CA 1
ATOM 687 C C . ARG A 1 92 ? -6.151 -9.404 11.801 1.00 81.56 92 ARG A C 1
ATOM 689 O O . ARG A 1 92 ? -5.261 -10.131 11.385 1.00 81.56 92 ARG A O 1
ATOM 696 N N . MET A 1 93 ? -6.478 -8.243 11.243 1.00 93.25 93 MET A N 1
ATOM 697 C CA . MET A 1 93 ? -5.894 -7.758 10.001 1.00 93.25 93 MET A CA 1
ATOM 698 C C . MET A 1 93 ? -6.043 -6.241 9.899 1.00 93.25 93 MET A C 1
ATOM 700 O O . MET A 1 93 ? -7.055 -5.676 10.326 1.00 93.25 93 MET A O 1
ATOM 704 N N . MET A 1 94 ? -5.064 -5.602 9.266 1.00 95.81 94 MET A N 1
ATOM 705 C CA . MET A 1 94 ? -5.097 -4.199 8.886 1.00 95.81 94 MET A CA 1
ATOM 706 C C . MET A 1 94 ? -4.922 -4.053 7.372 1.00 95.81 94 MET A C 1
ATOM 708 O O . MET A 1 94 ? -3.892 -4.427 6.808 1.00 95.81 94 MET A O 1
ATOM 712 N N . GLY A 1 95 ? -5.935 -3.496 6.711 1.00 97.12 95 GLY A N 1
ATOM 713 C CA . GLY A 1 95 ? -5.845 -3.057 5.323 1.00 97.12 95 GLY A CA 1
ATOM 714 C C . GLY A 1 95 ? -5.127 -1.712 5.242 1.00 97.12 95 GLY A C 1
ATOM 715 O O . GLY A 1 95 ? -5.477 -0.799 5.982 1.00 97.12 95 GLY A O 1
ATOM 716 N N . VAL A 1 96 ? -4.142 -1.576 4.358 1.00 96.69 96 VAL A N 1
ATOM 717 C CA . VAL A 1 96 ? -3.306 -0.372 4.237 1.00 96.69 96 VAL A CA 1
ATOM 718 C C . VAL A 1 96 ? -3.286 0.114 2.793 1.00 96.69 96 VAL A C 1
ATOM 720 O O . VAL A 1 96 ? -2.991 -0.669 1.894 1.00 96.69 96 VAL A O 1
ATOM 723 N N . ASP A 1 97 ? -3.536 1.399 2.553 1.00 94.94 97 ASP A N 1
ATOM 724 C CA . ASP A 1 97 ? -3.552 1.997 1.208 1.00 94.94 97 ASP A CA 1
ATOM 725 C C . ASP A 1 97 ? -2.168 2.400 0.657 1.00 94.94 97 ASP A C 1
ATOM 727 O O . ASP A 1 97 ? -2.044 3.314 -0.161 1.00 94.94 97 ASP A O 1
ATOM 731 N N . ALA A 1 98 ? -1.112 1.704 1.081 1.00 94.69 98 ALA A N 1
ATOM 732 C CA . ALA A 1 98 ? 0.265 1.995 0.708 1.00 94.69 98 ALA A CA 1
ATOM 733 C C . ALA A 1 98 ? 1.061 0.715 0.401 1.00 94.69 98 ALA A C 1
ATOM 735 O O . ALA A 1 98 ? 0.765 -0.344 0.960 1.00 94.69 98 ALA A O 1
ATOM 736 N N . PRO A 1 99 ? 2.109 0.798 -0.445 1.00 95.25 99 PRO A N 1
ATOM 737 C CA . PRO A 1 99 ? 2.926 -0.358 -0.795 1.00 95.25 99 PRO A CA 1
ATOM 738 C C . PRO A 1 99 ? 3.540 -1.064 0.424 1.00 95.25 99 PRO A C 1
ATOM 740 O O . PRO A 1 99 ? 4.314 -0.468 1.174 1.00 95.25 99 PRO A O 1
ATOM 743 N N . LEU A 1 100 ? 3.259 -2.362 0.587 1.00 95.38 100 LEU A N 1
ATOM 744 C CA . LEU A 1 100 ? 3.825 -3.204 1.657 1.00 95.38 100 LEU A CA 1
ATOM 745 C C . LEU A 1 100 ? 5.111 -3.937 1.251 1.00 95.38 100 LEU A C 1
ATOM 747 O O . LEU A 1 100 ? 5.751 -4.611 2.068 1.00 95.38 100 LEU A O 1
ATOM 751 N N . THR A 1 101 ? 5.468 -3.847 -0.027 1.00 94.62 101 THR A N 1
ATOM 752 C CA . THR A 1 101 ? 6.659 -4.448 -0.630 1.00 94.62 101 THR A CA 1
ATOM 753 C C . THR A 1 101 ? 7.383 -3.405 -1.467 1.00 94.62 101 THR A C 1
ATOM 755 O O . THR A 1 101 ? 6.758 -2.502 -2.017 1.00 94.62 101 THR A O 1
ATOM 758 N N . LEU A 1 102 ? 8.705 -3.524 -1.569 1.00 94.62 102 LEU A N 1
ATOM 759 C CA . LEU A 1 102 ? 9.517 -2.639 -2.403 1.00 94.62 102 LEU A CA 1
ATOM 760 C C . LEU A 1 102 ? 9.702 -3.231 -3.811 1.00 94.62 102 LEU A C 1
ATOM 762 O O . LEU A 1 102 ? 9.636 -4.452 -3.979 1.00 94.62 102 LEU A O 1
ATOM 766 N N . PRO A 1 103 ? 9.979 -2.394 -4.828 1.00 95.56 103 PRO A N 1
ATOM 767 C CA . PRO A 1 103 ? 10.427 -2.850 -6.137 1.00 95.56 103 PRO A CA 1
ATOM 768 C C . PRO A 1 103 ? 11.611 -3.821 -6.044 1.00 95.56 103 PRO A C 1
ATOM 770 O O . PRO A 1 103 ? 12.513 -3.625 -5.221 1.00 95.56 103 PRO A O 1
ATOM 773 N N . PRO A 1 104 ? 11.673 -4.841 -6.917 1.00 94.56 104 PRO A N 1
ATOM 774 C CA . PRO A 1 104 ? 12.642 -5.925 -6.796 1.00 94.56 104 PRO A CA 1
ATOM 775 C C . PRO A 1 104 ? 14.094 -5.442 -6.840 1.00 94.56 104 PRO A C 1
ATOM 777 O O . PRO A 1 104 ? 14.949 -6.049 -6.198 1.00 94.56 104 PRO A O 1
ATOM 780 N N . CYS A 1 105 ? 14.411 -4.359 -7.560 1.00 92.94 105 CYS A N 1
ATOM 781 C CA . CYS A 1 105 ? 15.774 -3.821 -7.589 1.00 92.94 105 CYS A CA 1
ATOM 782 C C . CYS A 1 105 ? 16.173 -3.060 -6.314 1.00 92.94 105 CYS A C 1
ATOM 784 O O . CYS A 1 105 ? 17.366 -3.007 -6.023 1.00 92.94 105 CYS A O 1
ATOM 786 N N . LEU A 1 106 ? 15.220 -2.531 -5.536 1.00 92.25 106 LEU A N 1
ATOM 787 C CA . LEU A 1 106 ? 15.503 -1.846 -4.265 1.00 92.25 106 LEU A CA 1
ATOM 788 C C . LEU A 1 106 ? 15.772 -2.804 -3.104 1.00 92.25 106 LEU A C 1
ATOM 790 O O . LEU A 1 106 ? 16.383 -2.410 -2.119 1.00 92.25 106 LEU A O 1
ATOM 794 N N . LEU A 1 107 ? 15.406 -4.078 -3.246 1.00 90.00 107 LEU A N 1
ATOM 795 C CA . LEU A 1 107 ? 15.761 -5.131 -2.288 1.00 90.00 107 LEU A CA 1
ATOM 796 C C . LEU A 1 107 ? 17.252 -5.531 -2.347 1.00 90.00 107 LEU A C 1
ATOM 798 O O . LEU A 1 107 ? 17.659 -6.482 -1.689 1.00 90.00 107 LEU A O 1
ATOM 802 N N . GLY A 1 108 ? 18.065 -4.829 -3.143 1.00 85.75 108 GLY A N 1
ATOM 803 C CA . GLY A 1 108 ? 19.491 -5.095 -3.330 1.00 85.75 108 GLY A CA 1
ATOM 804 C C . GLY A 1 108 ? 19.759 -6.065 -4.477 1.00 85.75 108 GLY A C 1
ATOM 805 O O . GLY A 1 108 ? 18.964 -6.959 -4.754 1.00 85.75 108 GLY A O 1
ATOM 806 N N . CYS A 1 109 ? 20.864 -5.881 -5.192 1.00 86.12 109 CYS A N 1
ATOM 807 C CA . CYS A 1 109 ? 21.297 -6.782 -6.261 1.00 86.12 109 CYS A CA 1
ATOM 808 C C . CYS A 1 109 ? 22.662 -7.385 -5.919 1.00 86.12 109 CYS A C 1
ATOM 810 O O . CYS A 1 109 ? 23.416 -6.810 -5.139 1.00 86.12 109 CYS A O 1
ATOM 812 N N . GLU A 1 110 ? 22.995 -8.516 -6.539 1.00 85.38 110 GLU A N 1
ATOM 813 C CA . GLU A 1 110 ? 24.370 -9.020 -6.534 1.00 85.38 110 GLU A CA 1
ATOM 814 C C . GLU A 1 110 ? 25.317 -7.990 -7.171 1.00 85.38 110 GLU A C 1
ATOM 816 O O . GLU A 1 110 ? 24.920 -7.242 -8.071 1.00 85.38 110 GLU A O 1
ATOM 821 N N . SER A 1 111 ? 26.588 -7.996 -6.764 1.00 84.56 111 SER A N 1
ATOM 822 C CA . SER A 1 111 ? 27.637 -7.143 -7.350 1.00 84.56 111 SER A CA 1
ATOM 823 C C . SER A 1 111 ? 27.799 -7.340 -8.863 1.00 84.56 111 SER A C 1
ATOM 825 O O . SER A 1 111 ? 28.238 -6.439 -9.569 1.00 84.56 111 SER A O 1
ATOM 827 N N . SER A 1 112 ? 27.390 -8.505 -9.373 1.00 86.00 112 SER A N 1
ATOM 828 C CA . SER A 1 112 ? 27.410 -8.886 -10.786 1.00 86.00 112 SER A CA 1
ATOM 829 C C . SER A 1 112 ? 26.226 -8.343 -11.605 1.00 86.00 112 SER A C 1
ATOM 831 O O . SER A 1 112 ? 26.079 -8.705 -12.774 1.00 86.00 112 SER A O 1
ATOM 833 N N . CYS A 1 113 ? 25.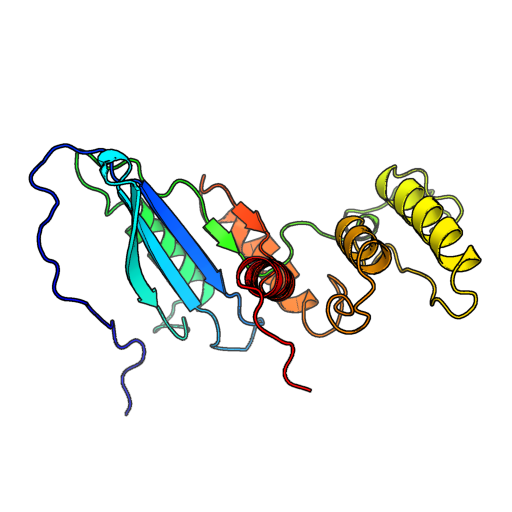344 -7.517 -11.028 1.00 88.31 113 CYS A N 1
ATOM 834 C CA . CYS A 1 113 ? 24.132 -7.047 -11.698 1.00 88.31 113 CYS A CA 1
ATOM 835 C C . CYS A 1 113 ? 24.443 -6.244 -12.971 1.00 88.31 113 CYS A C 1
ATOM 837 O O . CYS A 1 113 ? 24.913 -5.112 -12.918 1.00 88.31 113 CYS A O 1
ATOM 839 N N . GLN A 1 114 ? 24.097 -6.806 -14.130 1.00 89.38 114 GLN A N 1
ATOM 840 C CA . GLN A 1 114 ? 24.297 -6.179 -15.445 1.00 89.38 114 GLN A CA 1
ATOM 841 C C . GLN A 1 114 ? 23.060 -5.393 -15.923 1.00 89.38 114 GLN A C 1
ATOM 843 O O . GLN A 1 114 ? 22.851 -5.219 -17.123 1.00 89.38 114 GLN A O 1
ATOM 848 N N . GLY A 1 115 ? 22.201 -4.965 -14.994 1.00 87.00 115 GLY A N 1
ATOM 849 C CA . GLY A 1 115 ? 20.970 -4.235 -15.297 1.00 87.00 115 GLY A CA 1
ATOM 850 C C . GLY A 1 115 ? 19.779 -5.118 -15.686 1.00 87.00 115 GLY A C 1
ATOM 851 O O . GLY A 1 115 ? 19.816 -6.352 -15.616 1.00 87.00 115 GLY A O 1
ATOM 852 N N . TYR A 1 116 ? 18.677 -4.465 -16.071 1.00 87.19 116 TYR A N 1
ATOM 853 C CA . TYR A 1 116 ? 17.371 -5.118 -16.200 1.00 87.19 116 TYR A CA 1
ATOM 854 C C . TYR A 1 116 ? 17.352 -6.227 -17.258 1.00 87.19 116 TYR A C 1
ATOM 856 O O . TYR A 1 116 ? 16.724 -7.254 -17.013 1.00 87.19 116 TYR A O 1
ATOM 864 N N . GLU A 1 117 ? 18.055 -6.058 -18.388 1.00 88.81 117 GLU A N 1
ATOM 865 C CA . GLU A 1 117 ? 18.047 -6.994 -19.527 1.00 88.81 117 GLU A CA 1
ATOM 866 C C . GLU A 1 117 ? 18.690 -8.345 -19.218 1.00 88.81 117 GLU A C 1
ATOM 868 O O . GLU A 1 117 ? 18.381 -9.364 -19.836 1.00 88.81 117 GLU A O 1
ATOM 873 N N . LYS A 1 118 ? 19.548 -8.407 -18.206 1.00 91.50 118 LYS A N 1
ATOM 874 C CA . LYS A 1 118 ? 20.219 -9.648 -17.801 1.00 91.50 118 LYS A CA 1
ATOM 875 C C . LYS A 1 118 ? 19.883 -10.048 -16.368 1.00 91.50 118 LYS A C 1
ATOM 877 O O . LYS A 1 118 ? 20.486 -10.969 -15.822 1.00 91.50 118 LYS A O 1
ATOM 882 N N . CYS A 1 119 ? 18.905 -9.376 -15.761 1.00 92.69 119 CYS A N 1
ATOM 883 C CA . CYS A 1 119 ? 18.481 -9.662 -14.402 1.00 92.69 119 CYS A CA 1
ATOM 884 C C . CYS A 1 119 ? 17.898 -11.079 -14.295 1.00 92.69 119 CYS A C 1
ATOM 886 O O . CYS A 1 119 ? 17.004 -11.458 -15.055 1.00 92.69 119 CYS A O 1
ATOM 888 N N . LYS A 1 120 ? 18.404 -11.850 -13.328 1.00 92.50 120 LYS A N 1
ATOM 889 C CA . LYS A 1 120 ? 17.977 -13.232 -13.067 1.00 92.50 120 LYS A CA 1
ATOM 890 C C . LYS A 1 120 ? 16.810 -13.334 -12.083 1.00 92.50 120 LYS A C 1
ATOM 892 O O . LYS A 1 120 ? 16.203 -14.400 -12.001 1.00 92.50 120 LYS A O 1
ATOM 897 N N . LYS A 1 121 ? 16.476 -12.245 -11.377 1.00 93.81 121 LYS A N 1
ATOM 898 C CA . LYS A 1 121 ? 15.374 -12.212 -10.407 1.00 93.81 121 LYS A CA 1
ATOM 899 C C . LYS A 1 121 ? 14.053 -12.617 -11.071 1.00 93.81 121 LYS A C 1
ATOM 901 O O . LYS A 1 121 ? 13.733 -12.064 -12.132 1.00 93.81 121 LYS A O 1
ATOM 906 N N . PRO A 1 122 ? 13.294 -13.561 -10.489 1.00 95.12 122 PRO A N 1
ATOM 907 C CA . PRO A 1 122 ? 12.068 -14.070 -11.097 1.00 95.12 122 PRO A CA 1
ATOM 908 C C . PRO A 1 122 ? 11.036 -12.961 -11.332 1.00 95.12 122 PRO A C 1
ATOM 910 O O . PRO A 1 122 ? 10.402 -12.935 -12.385 1.00 95.12 122 PRO A O 1
ATOM 913 N N . GLU A 1 123 ? 10.942 -11.988 -10.427 1.00 95.69 123 GLU A N 1
ATOM 914 C CA . GLU A 1 123 ? 10.042 -10.839 -10.523 1.00 95.69 123 GLU A CA 1
ATOM 915 C C . GLU A 1 123 ? 10.374 -9.981 -11.746 1.00 95.69 123 GLU A C 1
ATOM 917 O O . GLU A 1 123 ? 9.497 -9.669 -12.546 1.00 95.69 123 GLU A O 1
ATOM 922 N N . VAL A 1 124 ? 11.654 -9.648 -11.949 1.00 95.50 124 VAL A N 1
ATOM 923 C CA . VAL A 1 124 ? 12.095 -8.811 -13.080 1.00 95.50 124 VAL A CA 1
ATOM 924 C C . VAL A 1 124 ? 11.938 -9.552 -14.408 1.00 95.50 124 VAL A C 1
ATOM 926 O O . VAL A 1 124 ? 11.538 -8.953 -15.409 1.00 95.50 124 VAL A O 1
ATOM 929 N N . ARG A 1 125 ? 12.204 -10.864 -14.429 1.00 96.12 125 ARG A N 1
ATOM 930 C CA . ARG A 1 125 ? 11.957 -11.712 -15.607 1.00 96.12 125 ARG A CA 1
ATOM 931 C C . ARG A 1 125 ? 10.474 -11.742 -15.965 1.00 96.12 125 ARG A C 1
ATOM 933 O O . ARG A 1 125 ? 10.134 -11.575 -17.136 1.00 96.12 125 ARG A O 1
ATOM 940 N N . TRP A 1 126 ? 9.605 -11.906 -14.969 1.00 96.88 126 TRP A N 1
ATOM 941 C CA . TRP A 1 126 ? 8.159 -11.859 -15.159 1.00 96.88 126 TRP A CA 1
ATOM 942 C C . TRP A 1 126 ? 7.712 -10.490 -15.681 1.00 96.88 126 TRP A C 1
ATOM 944 O O . TRP A 1 126 ? 7.027 -10.429 -16.700 1.00 96.88 126 TRP A O 1
ATOM 954 N N . MET A 1 127 ? 8.171 -9.394 -15.063 1.00 96.56 127 MET A N 1
ATOM 955 C CA . MET A 1 127 ? 7.841 -8.026 -15.486 1.00 96.56 127 MET A CA 1
ATOM 956 C C . MET A 1 127 ? 8.243 -7.784 -16.943 1.00 96.56 127 MET A C 1
ATOM 958 O O . MET A 1 127 ? 7.461 -7.236 -17.718 1.00 96.56 127 MET A O 1
ATOM 962 N N . ARG A 1 128 ? 9.426 -8.262 -17.351 1.00 96.00 128 ARG A N 1
ATOM 963 C CA . ARG A 1 128 ? 9.876 -8.168 -18.743 1.00 96.00 128 ARG A CA 1
ATOM 964 C C . ARG A 1 128 ? 8.974 -8.945 -19.690 1.00 96.00 128 ARG A C 1
ATOM 966 O O . ARG A 1 128 ? 8.607 -8.411 -20.731 1.00 96.00 128 ARG A O 1
ATOM 973 N N . ALA A 1 129 ? 8.602 -10.174 -19.342 1.00 95.88 129 ALA A N 1
ATOM 974 C CA . ALA A 1 129 ? 7.704 -10.976 -20.165 1.00 95.88 129 ALA A CA 1
ATOM 975 C C . ALA A 1 129 ? 6.338 -10.290 -20.348 1.00 95.88 129 ALA A C 1
ATOM 977 O O . ALA A 1 129 ? 5.845 -10.203 -21.474 1.00 95.88 129 ALA A O 1
ATOM 978 N N . GLN A 1 130 ? 5.767 -9.737 -19.272 1.00 95.50 130 GLN A N 1
ATOM 979 C CA . GLN A 1 130 ? 4.507 -8.991 -19.343 1.00 95.50 130 GLN A CA 1
ATOM 980 C C . GLN A 1 130 ? 4.633 -7.718 -20.180 1.00 95.50 130 GLN A C 1
ATOM 982 O O . GLN A 1 130 ? 3.790 -7.463 -21.036 1.00 95.50 130 GLN A O 1
ATOM 987 N N . TYR A 1 131 ? 5.715 -6.958 -19.996 1.00 95.12 131 TYR A N 1
ATOM 988 C CA . TYR A 1 131 ? 5.987 -5.771 -20.799 1.00 95.12 131 TYR A CA 1
ATOM 989 C C . TYR A 1 131 ? 6.082 -6.101 -22.290 1.00 95.12 131 TYR A C 1
ATOM 991 O O . TYR A 1 131 ? 5.455 -5.431 -23.100 1.00 95.12 131 TYR A O 1
ATOM 999 N N . GLN A 1 132 ? 6.819 -7.151 -22.663 1.00 95.12 132 GLN A N 1
ATOM 1000 C CA . GLN A 1 132 ? 6.963 -7.547 -24.066 1.00 95.12 132 GLN A CA 1
ATOM 1001 C C . GLN A 1 132 ? 5.631 -7.976 -24.687 1.00 95.12 132 GLN A C 1
ATOM 1003 O O . GLN A 1 132 ? 5.390 -7.707 -25.862 1.00 95.12 132 GLN A O 1
ATOM 1008 N N . LYS A 1 133 ? 4.746 -8.611 -23.909 1.00 94.88 133 LYS A N 1
ATOM 1009 C CA . LYS A 1 133 ? 3.383 -8.915 -24.354 1.00 94.88 133 LYS A CA 1
ATOM 1010 C C . LYS A 1 133 ? 2.587 -7.626 -24.594 1.00 94.88 133 LYS A C 1
ATOM 1012 O O . LYS A 1 133 ? 2.120 -7.408 -25.706 1.00 94.88 133 LYS A O 1
ATOM 1017 N N . ALA A 1 134 ? 2.524 -6.742 -23.601 1.00 92.81 134 ALA A N 1
ATOM 1018 C CA . ALA A 1 134 ? 1.772 -5.490 -23.688 1.00 92.81 134 ALA A CA 1
ATOM 1019 C C . ALA A 1 134 ? 2.326 -4.525 -24.759 1.00 92.81 134 ALA A C 1
ATOM 1021 O O . ALA A 1 134 ? 1.575 -3.801 -25.404 1.00 92.81 134 ALA A O 1
ATOM 1022 N N . LYS A 1 135 ? 3.642 -4.531 -25.007 1.00 94.19 135 LYS A N 1
ATOM 1023 C CA . LYS A 1 135 ? 4.303 -3.708 -26.033 1.00 94.19 135 LYS A CA 1
ATOM 1024 C C . LYS A 1 135 ? 3.927 -4.117 -27.460 1.00 94.19 135 LYS A C 1
ATOM 1026 O O . LYS A 1 135 ? 3.916 -3.261 -28.341 1.00 94.19 135 LYS A O 1
ATOM 1031 N N . LYS A 1 136 ? 3.613 -5.399 -27.689 1.00 95.06 136 LYS A N 1
ATOM 1032 C CA . LYS A 1 136 ? 3.092 -5.882 -28.981 1.00 95.06 136 LYS A CA 1
ATOM 1033 C C . LYS A 1 136 ? 1.689 -5.347 -29.257 1.00 95.06 136 LYS A C 1
ATOM 1035 O O . LYS A 1 136 ? 1.381 -5.038 -30.399 1.00 95.06 136 LYS A O 1
ATOM 1040 N N . GLU A 1 137 ? 0.872 -5.221 -28.215 1.00 91.50 137 GLU A N 1
ATOM 1041 C CA . GLU A 1 137 ? -0.488 -4.674 -28.294 1.00 91.50 137 GLU A CA 1
ATOM 1042 C C . GLU A 1 137 ? -0.472 -3.136 -28.376 1.00 91.50 137 GLU A C 1
ATOM 1044 O O . GLU A 1 137 ? -1.260 -2.538 -29.103 1.00 91.50 137 GLU A O 1
ATOM 1049 N N . ASN A 1 138 ? 0.474 -2.484 -27.691 1.00 90.25 138 ASN A N 1
ATOM 1050 C CA . ASN A 1 138 ? 0.649 -1.034 -27.703 1.00 90.25 138 ASN A CA 1
ATOM 1051 C C . ASN A 1 138 ? 2.122 -0.641 -27.904 1.00 90.25 138 ASN A C 1
ATOM 1053 O O . ASN A 1 138 ? 2.908 -0.546 -26.956 1.00 90.25 138 ASN A O 1
ATOM 1057 N N . SER A 1 139 ? 2.482 -0.300 -29.143 1.00 91.25 139 SER A N 1
ATOM 1058 C CA . SER A 1 139 ? 3.846 0.101 -29.514 1.00 91.25 139 SER A CA 1
ATOM 1059 C C . SER A 1 139 ? 4.324 1.390 -28.833 1.00 91.25 139 SER A C 1
ATOM 1061 O O . SER A 1 139 ? 5.531 1.604 -28.713 1.00 91.25 139 SER A O 1
ATOM 1063 N N . ARG A 1 140 ? 3.419 2.232 -28.315 1.00 90.12 140 ARG A N 1
ATOM 1064 C CA . ARG A 1 140 ? 3.747 3.469 -27.582 1.00 90.12 140 ARG A CA 1
ATOM 1065 C C . ARG A 1 140 ? 3.938 3.248 -26.080 1.00 90.12 140 ARG A C 1
ATOM 1067 O O . ARG A 1 140 ? 4.275 4.192 -25.368 1.00 90.12 140 ARG A O 1
ATOM 1074 N N . LEU A 1 141 ? 3.766 2.018 -25.588 1.00 89.88 141 LEU A N 1
ATOM 1075 C CA . LEU A 1 141 ? 3.919 1.697 -24.172 1.00 89.88 141 LEU A CA 1
ATOM 1076 C C . LEU A 1 141 ? 5.338 2.027 -23.678 1.00 89.88 141 LEU A C 1
ATOM 1078 O O . LEU A 1 141 ? 6.335 1.511 -24.203 1.00 89.88 141 LEU A O 1
ATOM 1082 N N . LYS A 1 142 ? 5.423 2.886 -22.657 1.00 89.56 142 LYS A N 1
ATOM 1083 C CA . LYS A 1 142 ? 6.686 3.260 -22.008 1.00 89.56 142 LYS A CA 1
ATOM 1084 C C . LYS A 1 142 ? 7.306 2.048 -21.319 1.00 89.56 142 LYS A C 1
ATOM 1086 O O . LYS A 1 142 ? 6.585 1.201 -20.793 1.00 89.56 142 LYS A O 1
ATOM 1091 N N . HIS A 1 143 ? 8.636 1.969 -21.338 1.00 91.62 143 HIS A N 1
ATOM 1092 C CA . HIS A 1 143 ? 9.356 0.933 -20.603 1.00 91.62 143 HIS A CA 1
ATOM 1093 C C . HIS A 1 143 ? 9.019 0.992 -19.115 1.00 91.62 143 HIS A C 1
ATOM 1095 O O . HIS A 1 143 ? 8.856 2.070 -18.545 1.00 91.62 143 HIS A O 1
ATOM 1101 N N . PHE A 1 144 ? 8.915 -0.186 -18.510 1.00 93.31 144 PHE A N 1
ATOM 1102 C CA . PHE A 1 144 ? 8.804 -0.316 -17.068 1.00 93.31 144 PHE A CA 1
ATOM 1103 C C . PHE A 1 144 ? 10.184 -0.159 -16.413 1.00 93.31 144 PHE A C 1
ATOM 1105 O O . PHE A 1 144 ? 11.219 -0.405 -17.038 1.00 93.31 144 PHE A O 1
ATOM 1112 N N . THR A 1 145 ? 10.196 0.192 -15.136 1.00 93.81 145 THR A N 1
ATOM 1113 C CA . THR A 1 145 ? 11.404 0.450 -14.346 1.00 93.81 145 THR A CA 1
ATOM 1114 C C . THR A 1 145 ? 11.381 -0.417 -13.094 1.00 93.81 145 THR A C 1
ATOM 1116 O O . THR A 1 145 ? 10.663 -0.150 -12.137 1.00 93.81 145 THR A O 1
ATOM 1119 N N . SER A 1 146 ? 12.197 -1.474 -13.058 1.00 93.50 146 SER A N 1
ATOM 1120 C CA . SER A 1 146 ? 12.221 -2.453 -11.951 1.00 93.50 146 SER A CA 1
ATOM 1121 C C . SER A 1 146 ? 12.719 -1.901 -10.606 1.00 93.50 146 SER A C 1
ATOM 1123 O O . SER A 1 146 ? 12.670 -2.602 -9.594 1.00 93.50 146 SER A O 1
ATOM 1125 N N . TYR A 1 147 ? 13.234 -0.669 -10.594 1.00 92.88 147 TYR A N 1
ATOM 1126 C CA . TYR A 1 147 ? 13.628 0.060 -9.388 1.00 92.88 147 TYR A CA 1
ATOM 1127 C C . TYR A 1 147 ? 12.533 0.993 -8.856 1.00 92.88 147 TYR A C 1
ATOM 1129 O O . TYR A 1 147 ? 12.633 1.403 -7.704 1.00 92.88 147 TYR A O 1
ATOM 1137 N N . SER A 1 148 ? 11.495 1.309 -9.643 1.00 94.06 148 SER A N 1
ATOM 1138 C CA . SER A 1 148 ? 10.363 2.129 -9.181 1.00 94.06 148 SER A CA 1
ATOM 1139 C C . SER A 1 148 ? 9.015 1.417 -9.197 1.00 94.06 148 SER A C 1
ATOM 1141 O O . SER A 1 148 ? 8.112 1.821 -8.469 1.00 94.06 148 SER A O 1
ATOM 1143 N N . GLN A 1 149 ? 8.887 0.336 -9.965 1.00 95.19 149 GLN A N 1
ATOM 1144 C CA . GLN A 1 149 ? 7.650 -0.417 -10.142 1.00 95.19 149 GLN A CA 1
ATOM 1145 C C . GLN A 1 149 ? 7.797 -1.863 -9.659 1.00 95.19 149 GLN A C 1
ATOM 1147 O O . GLN A 1 149 ? 8.868 -2.472 -9.746 1.00 95.19 149 GLN A O 1
ATOM 1152 N N . ARG A 1 150 ? 6.687 -2.431 -9.194 1.00 95.44 150 ARG A N 1
ATOM 1153 C CA . ARG A 1 150 ? 6.551 -3.828 -8.763 1.00 95.44 150 ARG A CA 1
ATOM 1154 C C . ARG A 1 150 ? 5.813 -4.674 -9.803 1.00 95.44 150 ARG A C 1
ATOM 1156 O O . ARG A 1 150 ? 5.101 -4.130 -10.647 1.00 95.44 150 ARG A O 1
ATOM 1163 N N . PRO A 1 151 ? 5.896 -6.014 -9.713 1.00 95.31 151 PRO A N 1
ATOM 1164 C CA . PRO A 1 151 ? 5.073 -6.906 -10.524 1.00 95.31 151 PRO A CA 1
ATOM 1165 C C . PRO A 1 151 ? 3.572 -6.598 -10.449 1.00 95.31 151 PRO A C 1
ATOM 1167 O O . PRO A 1 151 ? 2.899 -6.583 -11.475 1.00 95.31 151 PRO A O 1
ATOM 1170 N N . VAL A 1 152 ? 3.063 -6.298 -9.249 1.00 92.81 152 VAL A N 1
ATOM 1171 C CA . VAL A 1 152 ? 1.645 -5.977 -9.034 1.00 92.81 152 VAL A CA 1
ATOM 1172 C C . VAL A 1 152 ? 1.222 -4.702 -9.774 1.00 92.81 152 VAL A C 1
ATOM 1174 O O . VAL A 1 152 ? 0.169 -4.694 -10.410 1.00 92.81 152 VAL A O 1
ATOM 1177 N N . ASP A 1 153 ? 2.085 -3.680 -9.811 1.00 92.19 153 ASP A N 1
ATOM 1178 C CA . ASP A 1 153 ? 1.826 -2.431 -10.535 1.00 92.19 153 ASP A CA 1
ATOM 1179 C C . ASP A 1 153 ? 1.611 -2.707 -12.038 1.00 92.19 153 ASP A C 1
ATOM 1181 O O . ASP A 1 153 ? 0.677 -2.194 -12.654 1.00 92.19 153 ASP A O 1
ATOM 1185 N N . LEU A 1 154 ? 2.446 -3.575 -12.626 1.00 92.75 154 LEU A N 1
ATOM 1186 C CA . LEU A 1 154 ? 2.334 -3.979 -14.034 1.00 92.75 154 LEU A CA 1
ATOM 1187 C C . LEU A 1 154 ? 1.130 -4.888 -14.280 1.00 92.75 154 LEU A C 1
ATOM 1189 O O . LEU A 1 154 ? 0.460 -4.739 -15.300 1.00 92.75 154 LEU A O 1
ATOM 1193 N N . TYR A 1 155 ? 0.857 -5.821 -13.364 1.00 92.00 155 TYR A N 1
ATOM 1194 C CA . TYR A 1 155 ? -0.262 -6.754 -13.483 1.00 92.00 155 TYR A CA 1
ATOM 1195 C C . TYR A 1 155 ? -1.576 -6.007 -13.696 1.00 92.00 155 TYR A C 1
ATOM 1197 O O . TYR A 1 155 ? -2.288 -6.262 -14.665 1.00 92.00 155 TYR A O 1
ATOM 1205 N N . PHE A 1 156 ? -1.877 -5.053 -12.819 1.00 88.50 156 PHE A N 1
ATOM 1206 C CA . PHE A 1 156 ? -3.118 -4.299 -12.910 1.00 88.50 156 PHE A CA 1
ATOM 1207 C C . PHE A 1 156 ? -3.117 -3.322 -14.085 1.00 88.50 156 PHE A C 1
ATOM 1209 O O . PHE A 1 156 ? -4.119 -3.240 -14.793 1.00 88.50 156 PHE A O 1
ATOM 1216 N N . ARG A 1 157 ? -1.986 -2.660 -14.367 1.00 88.31 157 ARG A N 1
ATOM 1217 C CA . ARG A 1 157 ? -1.860 -1.762 -15.524 1.00 88.31 157 ARG A CA 1
ATOM 1218 C C . ARG A 1 157 ? -2.146 -2.453 -16.856 1.00 88.31 157 ARG A C 1
ATOM 1220 O O . ARG A 1 157 ? -2.692 -1.819 -17.747 1.00 88.31 157 ARG A O 1
ATOM 1227 N N . TYR A 1 158 ? -1.758 -3.718 -17.011 1.00 89.50 158 TYR A N 1
ATOM 1228 C CA . TYR A 1 158 ? -1.964 -4.460 -18.261 1.00 89.50 158 TYR A CA 1
ATOM 1229 C C . TYR A 1 158 ? -3.252 -5.283 -18.284 1.00 89.50 158 TYR A C 1
ATOM 1231 O O . TYR A 1 158 ? -3.671 -5.719 -19.349 1.00 89.50 158 TYR A O 1
ATOM 1239 N N . ARG A 1 159 ? -3.879 -5.528 -17.128 1.00 86.25 159 ARG A N 1
ATOM 1240 C CA . ARG A 1 159 ? -5.143 -6.272 -17.038 1.00 86.25 159 ARG A CA 1
ATOM 1241 C C . ARG A 1 159 ? -6.375 -5.388 -17.223 1.00 86.25 159 ARG A C 1
ATOM 1243 O O . ARG A 1 159 ? -7.445 -5.907 -17.533 1.00 86.25 159 ARG A O 1
ATOM 1250 N N . HIS A 1 160 ? -6.249 -4.091 -16.971 1.00 83.81 160 HIS A N 1
ATOM 1251 C CA . HIS A 1 160 ? -7.366 -3.162 -17.003 1.00 83.81 160 HIS A CA 1
ATOM 1252 C C . HIS A 1 160 ? -7.200 -2.134 -18.114 1.00 83.81 160 HIS A C 1
ATOM 1254 O O . HIS A 1 160 ? -6.184 -1.452 -18.188 1.00 83.81 160 HIS A O 1
ATOM 1260 N N . ASP A 1 161 ? -8.263 -1.950 -18.892 1.00 76.25 161 ASP A N 1
ATOM 1261 C CA . ASP A 1 161 ? -8.309 -0.991 -20.002 1.00 76.25 161 ASP A CA 1
ATOM 1262 C C . ASP A 1 161 ? -8.418 0.470 -19.547 1.00 76.25 161 ASP A C 1
ATOM 1264 O O . ASP A 1 161 ? -8.573 1.362 -20.373 1.00 76.25 161 ASP A O 1
ATOM 1268 N N . GLU A 1 162 ? -8.357 0.734 -18.238 1.00 80.06 162 GLU A N 1
ATOM 1269 C CA . GLU A 1 162 ? -8.523 2.070 -17.677 1.00 80.06 162 GLU A CA 1
ATOM 1270 C C . GLU A 1 162 ? -7.164 2.724 -17.407 1.00 80.06 162 GLU A C 1
ATOM 1272 O O . GLU A 1 162 ? -6.587 2.549 -16.324 1.00 80.06 162 GLU A O 1
ATOM 1277 N N . PRO A 1 163 ? -6.633 3.519 -18.354 1.00 68.75 163 PRO A N 1
ATOM 1278 C CA . PRO A 1 163 ? -5.255 3.992 -18.300 1.00 68.75 163 PRO A CA 1
ATOM 1279 C C . PRO A 1 163 ? -4.988 4.931 -17.123 1.00 68.75 163 PRO A C 1
ATOM 1281 O O . PRO A 1 163 ? -3.836 5.086 -16.730 1.00 68.75 163 PRO A O 1
ATOM 1284 N N . ASN A 1 164 ? -6.021 5.563 -16.558 1.00 74.88 164 ASN A N 1
ATOM 1285 C CA . ASN A 1 164 ? -5.889 6.553 -15.485 1.00 74.88 164 ASN A CA 1
ATOM 1286 C C . ASN A 1 164 ? -5.924 5.941 -14.077 1.00 74.88 164 ASN A C 1
ATOM 1288 O O . ASN A 1 164 ? -5.520 6.596 -13.118 1.00 74.88 164 ASN A O 1
ATOM 1292 N N . LEU A 1 165 ? -6.379 4.693 -13.931 1.00 78.06 165 LEU A N 1
ATOM 1293 C CA . LEU A 1 165 ? -6.500 4.060 -12.616 1.00 78.06 165 LEU A CA 1
ATOM 1294 C C . LEU A 1 165 ? -5.151 3.569 -12.063 1.00 78.06 165 LEU A C 1
ATOM 1296 O O . LEU A 1 165 ? -4.949 3.615 -10.852 1.00 78.06 165 LEU A O 1
ATOM 1300 N N . PHE A 1 166 ? -4.225 3.151 -12.935 1.00 80.31 166 PHE A N 1
ATOM 1301 C CA . PHE A 1 166 ? -3.005 2.410 -12.562 1.00 80.31 166 PHE A CA 1
ATOM 1302 C C . PHE A 1 166 ? -1.710 3.091 -13.045 1.00 80.31 166 PHE A C 1
ATOM 1304 O O . PHE A 1 166 ? -0.791 2.449 -13.575 1.00 80.31 166 PHE A O 1
ATOM 1311 N N . GLN A 1 167 ? -1.651 4.419 -12.908 1.00 79.88 167 GLN A N 1
ATOM 1312 C CA . GLN A 1 167 ? -0.486 5.219 -13.313 1.00 79.88 167 GLN A CA 1
ATOM 1313 C C . GLN A 1 167 ? 0.565 5.355 -12.217 1.00 79.88 167 GLN A C 1
ATOM 1315 O O . GLN A 1 167 ? 1.747 5.476 -12.533 1.00 79.88 167 GLN A O 1
ATOM 1320 N N . ASP A 1 168 ? 0.143 5.310 -10.954 1.00 84.31 168 ASP A N 1
ATOM 1321 C CA . ASP A 1 168 ? 1.040 5.494 -9.821 1.00 84.31 168 ASP A CA 1
ATOM 1322 C C . ASP A 1 168 ? 2.084 4.366 -9.779 1.00 84.31 168 ASP A C 1
ATOM 1324 O O . ASP A 1 168 ? 1.770 3.181 -9.906 1.00 84.31 168 ASP A O 1
ATOM 1328 N N . GLU A 1 169 ? 3.351 4.747 -9.637 1.00 90.00 169 GLU A N 1
ATOM 1329 C CA . GLU A 1 169 ? 4.455 3.816 -9.419 1.00 90.00 169 GLU A CA 1
ATOM 1330 C C . GLU A 1 169 ? 4.752 3.735 -7.929 1.00 90.00 169 GLU A C 1
ATOM 1332 O O . GLU A 1 169 ? 4.713 4.757 -7.243 1.00 90.00 169 GLU A O 1
ATOM 1337 N N . THR A 1 170 ? 5.122 2.551 -7.443 1.00 92.25 170 THR A N 1
ATOM 1338 C CA . THR A 1 170 ? 5.462 2.326 -6.029 1.00 92.25 170 THR A CA 1
ATOM 1339 C C . THR A 1 170 ? 6.483 3.328 -5.488 1.00 92.25 170 THR A C 1
ATOM 1341 O O . THR A 1 170 ? 6.321 3.830 -4.382 1.00 92.25 170 THR A O 1
ATOM 1344 N N . MET A 1 171 ? 7.512 3.655 -6.277 1.00 93.38 171 MET A N 1
ATOM 1345 C CA . MET A 1 171 ? 8.503 4.686 -5.933 1.00 93.38 171 MET A CA 1
ATOM 1346 C C . MET A 1 171 ? 8.350 5.961 -6.772 1.00 93.38 171 MET A C 1
ATOM 1348 O O . MET A 1 171 ? 9.323 6.674 -7.011 1.00 93.38 171 MET A O 1
ATOM 1352 N N . GLY A 1 172 ? 7.139 6.244 -7.246 1.00 91.00 172 GLY A N 1
ATOM 1353 C CA . GLY A 1 172 ? 6.792 7.536 -7.827 1.00 91.00 172 GLY A CA 1
ATOM 1354 C C . GLY A 1 172 ? 6.675 8.622 -6.753 1.00 91.00 172 GLY A C 1
ATOM 1355 O O . GLY A 1 172 ? 6.644 8.332 -5.558 1.00 91.00 172 GLY A O 1
ATOM 1356 N N . ALA A 1 173 ? 6.558 9.883 -7.177 1.00 86.69 173 ALA A N 1
ATOM 1357 C CA . ALA A 1 173 ? 6.528 11.039 -6.272 1.00 86.69 173 ALA A CA 1
ATOM 1358 C C . ALA A 1 173 ? 5.454 10.947 -5.167 1.00 86.69 173 ALA A C 1
ATOM 1360 O O . ALA A 1 173 ? 5.682 11.418 -4.055 1.00 86.69 173 ALA A O 1
ATOM 1361 N N . ASN A 1 174 ? 4.315 10.309 -5.462 1.00 84.94 174 ASN A N 1
ATOM 1362 C CA . ASN A 1 174 ? 3.194 10.179 -4.529 1.00 84.94 174 ASN A CA 1
ATOM 1363 C C . ASN A 1 174 ? 3.370 9.009 -3.548 1.00 84.94 174 ASN A C 1
ATOM 1365 O O . ASN A 1 174 ? 3.221 9.196 -2.343 1.00 84.94 174 ASN A O 1
ATOM 1369 N N . LEU A 1 175 ? 3.697 7.811 -4.053 1.00 91.62 175 LEU A N 1
ATOM 1370 C CA . LEU A 1 175 ? 3.722 6.588 -3.241 1.00 91.62 175 LEU A CA 1
ATOM 1371 C C . LEU A 1 175 ? 5.068 6.338 -2.553 1.00 91.62 175 LEU A C 1
ATOM 1373 O O . LEU A 1 175 ? 5.086 5.660 -1.530 1.00 91.62 175 LEU A O 1
ATOM 1377 N N . ALA A 1 176 ? 6.187 6.893 -3.039 1.00 92.94 176 ALA A N 1
ATOM 1378 C CA . ALA A 1 176 ? 7.503 6.631 -2.444 1.00 92.94 176 ALA A CA 1
ATOM 1379 C C . ALA A 1 176 ? 7.580 6.994 -0.944 1.00 92.94 176 ALA A C 1
ATOM 1381 O O . ALA A 1 176 ? 8.068 6.168 -0.167 1.00 92.94 176 ALA A O 1
ATOM 1382 N N . PRO A 1 177 ? 7.079 8.166 -0.488 1.00 92.50 177 PRO A N 1
ATOM 1383 C CA . PRO A 1 177 ? 7.078 8.495 0.937 1.00 92.50 177 PRO A CA 1
ATOM 1384 C C . PRO A 1 177 ? 6.190 7.553 1.759 1.00 92.50 177 PRO A C 1
ATOM 1386 O O . PRO A 1 177 ? 6.563 7.180 2.868 1.00 92.50 177 PRO A O 1
ATOM 1389 N N . GLN A 1 178 ? 5.041 7.144 1.213 1.00 93.75 178 GLN A N 1
ATOM 1390 C CA . GLN A 1 178 ? 4.112 6.222 1.873 1.00 93.75 178 GLN A CA 1
ATOM 1391 C C . GLN A 1 178 ? 4.702 4.810 1.973 1.00 93.75 178 GLN A C 1
ATOM 1393 O O . GLN A 1 178 ? 4.626 4.191 3.028 1.00 93.75 178 GLN A O 1
ATOM 1398 N N . ALA A 1 179 ? 5.359 4.326 0.915 1.00 94.50 179 ALA A N 1
ATOM 1399 C CA . ALA A 1 179 ? 6.048 3.039 0.890 1.00 94.50 179 ALA A CA 1
ATOM 1400 C C . ALA A 1 179 ? 7.197 2.995 1.909 1.00 94.50 179 ALA A C 1
ATOM 1402 O O . ALA A 1 179 ? 7.332 2.027 2.657 1.00 94.50 179 ALA A O 1
ATOM 1403 N N . ALA A 1 180 ? 8.006 4.059 1.986 1.00 93.19 180 ALA A N 1
ATOM 1404 C CA . ALA A 1 180 ? 9.078 4.168 2.974 1.00 93.19 180 ALA A CA 1
ATOM 1405 C C . ALA A 1 180 ? 8.529 4.182 4.409 1.00 93.19 180 ALA A C 1
ATOM 1407 O O . ALA A 1 180 ? 9.021 3.453 5.273 1.00 93.19 180 ALA A O 1
ATOM 1408 N N . ARG A 1 181 ? 7.469 4.961 4.649 1.00 93.75 181 ARG A N 1
ATOM 1409 C CA . ARG A 1 181 ? 6.799 5.026 5.948 1.00 93.75 181 ARG A CA 1
ATOM 1410 C C . ARG A 1 181 ? 6.167 3.689 6.335 1.00 93.75 181 ARG A C 1
ATOM 1412 O O . ARG A 1 181 ? 6.349 3.244 7.462 1.00 93.75 181 ARG A O 1
ATOM 1419 N N . MET A 1 182 ? 5.521 2.983 5.406 1.00 94.69 182 MET A N 1
ATOM 1420 C CA . MET A 1 182 ? 4.998 1.644 5.687 1.00 94.69 182 MET A CA 1
ATOM 1421 C C . MET A 1 182 ? 6.082 0.600 5.909 1.00 94.69 182 MET A C 1
ATOM 1423 O O . MET A 1 182 ? 5.896 -0.287 6.739 1.00 94.69 182 MET A O 1
ATOM 1427 N N . ALA A 1 183 ? 7.234 0.707 5.245 1.00 93.81 183 ALA A N 1
ATOM 1428 C CA . ALA A 1 183 ? 8.373 -0.159 5.538 1.00 93.81 183 ALA A CA 1
ATOM 1429 C C . ALA A 1 183 ? 8.883 0.019 6.982 1.00 93.81 183 ALA A C 1
ATOM 1431 O O . ALA A 1 183 ? 9.354 -0.951 7.580 1.00 93.81 183 ALA A O 1
ATOM 1432 N N . TYR A 1 184 ? 8.766 1.230 7.544 1.00 94.25 184 TYR A N 1
ATOM 1433 C CA . TYR A 1 184 ? 9.015 1.505 8.959 1.00 94.25 184 TYR A CA 1
ATOM 1434 C C . TYR A 1 184 ? 7.885 0.960 9.847 1.00 94.25 184 TYR A C 1
ATOM 1436 O O . TYR A 1 184 ? 8.150 0.124 10.711 1.00 94.25 184 TYR A O 1
ATOM 1444 N N . LEU A 1 185 ? 6.629 1.354 9.603 1.00 94.25 185 LEU A N 1
ATOM 1445 C CA . LEU A 1 185 ? 5.474 0.974 10.429 1.00 94.25 185 LEU A CA 1
ATOM 1446 C C . LEU A 1 185 ? 5.278 -0.543 10.509 1.00 94.25 185 LEU A C 1
ATOM 1448 O O . LEU A 1 185 ? 5.035 -1.069 11.589 1.00 94.25 185 LEU A O 1
ATOM 1452 N N . LYS A 1 186 ? 5.487 -1.271 9.406 1.00 94.38 186 LYS A N 1
ATOM 1453 C CA . LYS A 1 186 ? 5.394 -2.740 9.354 1.00 94.38 186 LYS A CA 1
ATOM 1454 C C . LYS A 1 186 ? 6.282 -3.451 10.382 1.00 94.38 186 LYS A C 1
ATOM 1456 O O . LYS A 1 186 ? 5.980 -4.574 10.759 1.00 94.38 186 LYS A O 1
ATOM 1461 N N . ARG A 1 187 ? 7.373 -2.823 10.831 1.00 93.56 187 ARG A N 1
ATOM 1462 C CA . ARG A 1 187 ? 8.274 -3.382 11.856 1.00 93.56 187 ARG A CA 1
ATOM 1463 C C . ARG A 1 187 ? 7.813 -3.104 13.290 1.00 93.56 187 ARG A C 1
ATOM 1465 O O . ARG A 1 187 ? 8.392 -3.669 14.207 1.00 93.56 187 ARG A O 1
ATOM 1472 N N . HIS A 1 188 ? 6.828 -2.226 13.474 1.00 93.44 188 HIS A N 1
ATOM 1473 C CA . HIS A 1 188 ? 6.417 -1.705 14.780 1.00 93.44 188 HIS A CA 1
ATOM 1474 C C . HIS A 1 188 ? 4.955 -2.018 15.134 1.00 93.44 188 HIS A C 1
ATOM 1476 O O . HIS A 1 188 ? 4.607 -1.981 16.306 1.00 93.44 188 HIS A O 1
ATOM 1482 N N . VAL A 1 189 ? 4.107 -2.378 14.164 1.00 89.38 189 VAL A N 1
ATOM 1483 C CA . VAL A 1 189 ? 2.680 -2.719 14.383 1.00 89.38 189 VAL A CA 1
ATOM 1484 C C . VAL A 1 189 ? 2.436 -4.168 14.860 1.00 89.38 189 VAL A C 1
ATOM 1486 O O . VAL A 1 189 ? 1.345 -4.715 14.685 1.00 89.38 189 VAL A O 1
ATOM 1489 N N . GLY A 1 190 ? 3.449 -4.786 15.480 1.00 83.44 190 GLY A N 1
ATOM 1490 C CA . GLY A 1 190 ? 3.379 -6.123 16.081 1.00 83.44 190 GLY A CA 1
ATOM 1491 C C . GLY A 1 190 ? 3.042 -7.243 15.090 1.00 83.44 190 GLY A C 1
ATOM 1492 O O . GLY A 1 190 ? 3.454 -7.207 13.932 1.00 83.44 190 GLY A O 1
ATOM 1493 N N . ASP A 1 191 ? 2.263 -8.223 15.555 1.00 84.19 191 ASP A N 1
ATOM 1494 C CA . ASP A 1 191 ? 1.841 -9.407 14.787 1.00 84.19 191 ASP A CA 1
ATOM 1495 C C . ASP A 1 191 ? 0.605 -9.161 13.899 1.00 84.19 191 ASP A C 1
ATOM 1497 O O . ASP A 1 191 ? -0.002 -10.101 13.381 1.00 84.19 191 ASP A O 1
ATOM 1501 N N . THR A 1 192 ? 0.207 -7.899 13.715 1.00 88.38 192 THR A N 1
ATOM 1502 C CA . THR A 1 192 ? -0.954 -7.545 12.893 1.00 88.38 192 THR A CA 1
ATOM 1503 C C . THR A 1 192 ? -0.724 -7.961 11.440 1.00 88.38 192 THR A C 1
ATOM 1505 O O . THR A 1 192 ? 0.208 -7.486 10.785 1.00 88.38 192 THR A O 1
ATOM 1508 N N . GLU A 1 193 ? -1.604 -8.803 10.894 1.00 92.94 193 GLU A N 1
ATOM 1509 C CA . GLU A 1 193 ? -1.556 -9.164 9.478 1.00 92.94 193 GLU A CA 1
ATOM 1510 C C . GLU A 1 193 ? -1.849 -7.930 8.614 1.00 92.94 193 GLU A C 1
ATOM 1512 O O . GLU A 1 193 ? -2.919 -7.327 8.707 1.00 92.94 193 GLU A O 1
ATOM 1517 N N . LEU A 1 194 ? -0.897 -7.542 7.762 1.00 96.00 194 LEU A N 1
ATOM 1518 C CA . LEU A 1 194 ? -1.044 -6.388 6.878 1.00 96.00 194 LEU A CA 1
ATOM 1519 C C . LEU A 1 194 ? -1.436 -6.825 5.473 1.00 96.00 194 LEU A C 1
ATOM 1521 O O . LEU A 1 194 ? -0.732 -7.621 4.847 1.00 96.00 194 LEU A O 1
ATOM 1525 N N . VAL A 1 195 ? -2.494 -6.218 4.945 1.00 96.00 195 VAL A N 1
ATOM 1526 C CA . VAL A 1 195 ? -2.928 -6.408 3.560 1.00 96.00 195 VAL A CA 1
ATOM 1527 C C . VAL A 1 195 ? -2.871 -5.081 2.826 1.00 96.00 195 VAL A C 1
ATOM 1529 O O . VAL A 1 195 ? -3.427 -4.081 3.266 1.00 96.00 195 VAL A O 1
ATOM 1532 N N . GLU A 1 196 ? -2.188 -5.071 1.687 1.00 95.25 196 GLU A N 1
ATOM 1533 C CA . GLU A 1 196 ? -2.159 -3.907 0.812 1.00 95.25 196 GLU A CA 1
ATOM 1534 C C . GLU A 1 196 ? -3.511 -3.777 0.110 1.00 95.25 196 GLU A C 1
ATOM 1536 O O . GLU A 1 196 ? -3.981 -4.708 -0.548 1.00 95.25 196 GLU A O 1
ATOM 1541 N N . VAL A 1 197 ? -4.136 -2.616 0.249 1.00 93.62 197 VAL A N 1
ATOM 1542 C CA . VAL A 1 197 ? -5.420 -2.282 -0.356 1.00 93.62 197 VAL A CA 1
ATOM 1543 C C . VAL A 1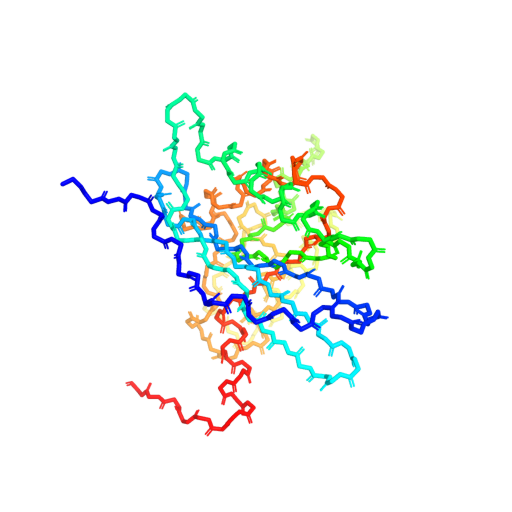 197 ? -5.184 -1.207 -1.399 1.00 93.62 197 VAL A C 1
ATOM 1545 O O . VAL A 1 197 ? -4.456 -0.250 -1.168 1.00 93.62 197 VAL A O 1
ATOM 1548 N N . TRP A 1 198 ? -5.835 -1.331 -2.554 1.00 90.12 198 TRP A N 1
ATOM 1549 C CA . TRP A 1 198 ? -5.812 -0.283 -3.568 1.00 90.12 198 TRP A CA 1
ATOM 1550 C C . TRP A 1 198 ? -7.195 0.365 -3.672 1.00 90.12 198 TRP A C 1
ATOM 1552 O O . TRP A 1 198 ? -8.071 -0.189 -4.344 1.00 90.12 198 TRP A O 1
ATOM 1562 N N . PRO A 1 199 ? -7.431 1.529 -3.032 1.00 89.06 199 PRO A N 1
ATOM 1563 C CA . PRO A 1 199 ? -8.768 2.121 -2.959 1.00 89.06 199 PRO A CA 1
ATOM 1564 C C . PRO A 1 199 ? -9.396 2.358 -4.334 1.00 89.06 199 PRO A C 1
ATOM 1566 O O . PRO A 1 199 ? -10.560 2.030 -4.548 1.00 89.06 199 PRO A O 1
ATOM 1569 N N . LYS A 1 200 ? -8.604 2.830 -5.309 1.00 87.12 200 LYS A N 1
ATOM 1570 C CA . LYS A 1 200 ? -9.064 3.034 -6.693 1.00 87.12 200 LYS A CA 1
ATOM 1571 C C . LYS A 1 200 ? -9.565 1.728 -7.329 1.00 87.12 200 LYS A C 1
ATOM 1573 O O . LYS A 1 200 ? -10.591 1.729 -8.004 1.00 87.12 200 LYS A O 1
ATOM 1578 N N . LEU A 1 201 ? -8.878 0.608 -7.084 1.00 87.75 201 LEU A N 1
ATOM 1579 C CA . LEU A 1 201 ? -9.278 -0.710 -7.584 1.00 87.75 201 LEU A CA 1
ATOM 1580 C C . LEU A 1 201 ? -10.539 -1.225 -6.877 1.00 87.75 201 LEU A C 1
ATOM 1582 O O . LEU A 1 201 ? -11.437 -1.748 -7.535 1.00 87.75 201 LEU A O 1
ATOM 1586 N N . ALA A 1 202 ? -10.617 -1.062 -5.554 1.00 89.31 202 ALA A N 1
ATOM 1587 C CA . ALA A 1 202 ? -11.785 -1.452 -4.769 1.00 89.31 202 ALA A CA 1
ATOM 1588 C C . ALA A 1 202 ? -13.037 -0.694 -5.235 1.00 89.31 202 ALA A C 1
ATOM 1590 O O . ALA A 1 202 ? -14.058 -1.311 -5.533 1.00 89.31 202 ALA A O 1
ATOM 1591 N N . LEU A 1 203 ? -12.926 0.628 -5.399 1.00 88.19 203 LEU A N 1
ATOM 1592 C CA . LEU A 1 203 ? -13.998 1.472 -5.926 1.00 88.19 203 LEU A CA 1
ATOM 1593 C C . LEU A 1 203 ? -14.383 1.086 -7.357 1.00 88.19 203 LEU A C 1
ATOM 1595 O O . LEU A 1 203 ? -15.569 1.019 -7.663 1.00 88.19 203 LEU A O 1
ATOM 1599 N N . TYR A 1 204 ? -13.412 0.768 -8.217 1.00 87.00 204 TYR A N 1
ATOM 1600 C CA . TYR A 1 204 ? -13.680 0.303 -9.579 1.00 87.00 204 TYR A CA 1
ATOM 1601 C C . TYR A 1 204 ? -14.513 -0.988 -9.609 1.00 87.00 204 TYR A C 1
ATOM 1603 O O . TYR A 1 204 ? -15.493 -1.084 -10.353 1.00 87.00 204 TYR A O 1
ATOM 1611 N N . TYR A 1 205 ? -14.159 -1.983 -8.791 1.00 88.31 205 TYR A N 1
ATOM 1612 C CA . TYR A 1 205 ? -14.934 -3.223 -8.709 1.00 88.31 205 TYR A CA 1
ATOM 1613 C C . TYR A 1 205 ? -16.299 -3.015 -8.057 1.00 88.31 2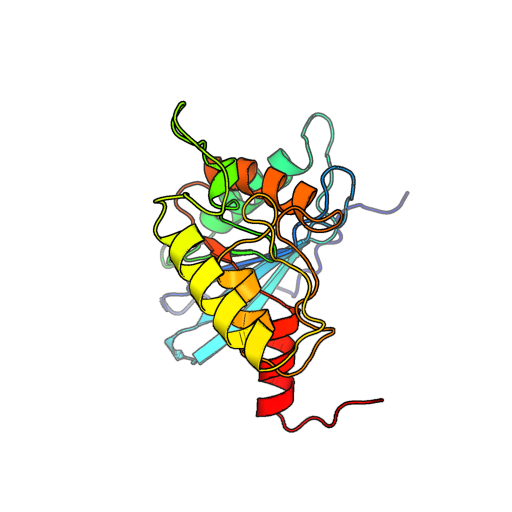05 TYR A C 1
ATOM 1615 O O . TYR A 1 205 ? -17.281 -3.583 -8.536 1.00 88.31 205 TYR A O 1
ATOM 1623 N N . LEU A 1 206 ? -16.386 -2.172 -7.026 1.00 90.06 206 LEU A N 1
ATOM 1624 C CA . LEU A 1 206 ? -17.652 -1.834 -6.380 1.00 90.06 206 LEU A CA 1
ATOM 1625 C C . LEU A 1 206 ? -18.603 -1.138 -7.359 1.00 90.06 206 LEU A C 1
ATOM 1627 O O . LEU A 1 206 ? -19.761 -1.528 -7.478 1.00 90.06 206 LEU A O 1
ATOM 1631 N N . GLN A 1 207 ? -18.100 -0.168 -8.125 1.00 89.00 207 GLN A N 1
ATOM 1632 C CA . GLN A 1 207 ? -18.859 0.512 -9.170 1.00 89.00 207 GLN A CA 1
ATOM 1633 C C . GLN A 1 207 ? -19.425 -0.487 -10.189 1.00 89.00 207 GLN A C 1
ATOM 1635 O O . GLN A 1 207 ? -20.609 -0.423 -10.524 1.00 89.00 207 GLN A O 1
ATOM 1640 N N . LYS A 1 208 ? -18.595 -1.432 -10.658 1.00 87.69 208 LYS A N 1
ATOM 1641 C CA . LYS A 1 208 ? -19.021 -2.490 -11.586 1.00 87.69 208 LYS A CA 1
ATOM 1642 C C . LYS A 1 208 ? -20.087 -3.401 -10.981 1.00 87.69 208 LYS A C 1
ATOM 1644 O O . LYS A 1 208 ? -21.073 -3.694 -11.654 1.00 87.69 208 LYS A O 1
ATOM 1649 N N . ALA A 1 209 ? -19.906 -3.830 -9.734 1.00 91.56 209 ALA A N 1
ATOM 1650 C CA . ALA A 1 209 ? -20.846 -4.707 -9.041 1.00 91.56 209 ALA A CA 1
ATOM 1651 C C . ALA A 1 209 ? -22.210 -4.030 -8.824 1.00 91.56 209 ALA A C 1
ATOM 1653 O O . ALA A 1 209 ? -23.249 -4.641 -9.062 1.00 91.56 209 ALA A O 1
ATOM 1654 N N . LEU A 1 210 ? -22.201 -2.749 -8.447 1.00 93.50 210 LEU A N 1
ATOM 1655 C CA . LEU A 1 210 ? -23.405 -1.945 -8.223 1.00 93.50 210 LEU A CA 1
ATOM 1656 C C . LEU A 1 210 ? -24.024 -1.390 -9.514 1.00 93.50 210 LEU A C 1
ATOM 1658 O O . LEU A 1 210 ? -25.061 -0.733 -9.455 1.00 93.50 210 LEU A O 1
ATOM 1662 N N . LYS A 1 211 ? -23.407 -1.638 -10.678 1.00 91.69 211 LYS A N 1
ATOM 1663 C CA . LYS A 1 211 ? -23.831 -1.112 -11.989 1.00 91.69 211 LYS A CA 1
ATOM 1664 C C . LYS A 1 211 ? -23.997 0.413 -11.993 1.00 91.69 211 LYS A C 1
ATOM 1666 O O . LYS A 1 211 ? -24.863 0.948 -12.683 1.00 91.69 211 LYS A O 1
ATOM 1671 N N . ILE A 1 212 ? -23.165 1.116 -11.227 1.00 89.00 212 ILE A N 1
ATOM 1672 C CA . ILE A 1 212 ? -23.198 2.578 -11.169 1.00 89.00 212 ILE A CA 1
ATOM 1673 C C . ILE A 1 212 ? -22.556 3.112 -12.458 1.00 89.00 212 ILE A C 1
ATOM 1675 O O . ILE A 1 212 ? -21.388 2.799 -12.726 1.00 89.00 212 ILE A O 1
ATOM 1679 N N . PRO A 1 213 ? -23.272 3.911 -13.269 1.00 81.12 213 PRO A N 1
ATOM 1680 C CA . PRO A 1 213 ? -22.707 4.474 -14.488 1.00 81.12 213 PRO A CA 1
ATOM 1681 C C . PRO A 1 213 ? -21.500 5.356 -14.152 1.00 81.12 213 PRO A C 1
ATOM 1683 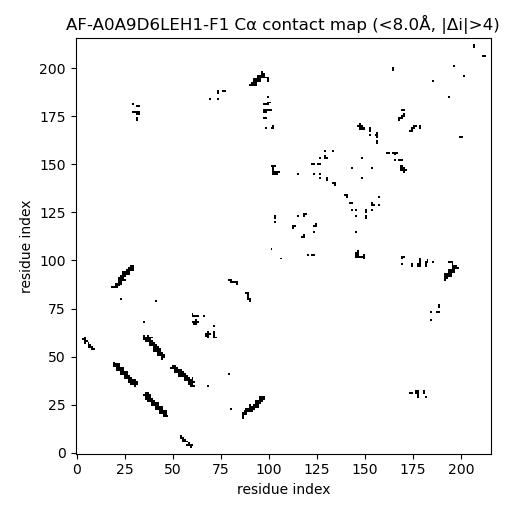O O . PRO A 1 213 ? -21.474 6.034 -13.123 1.00 81.12 213 PRO A O 1
ATOM 1686 N N . LYS A 1 214 ? -20.477 5.345 -15.012 1.00 69.75 214 LYS A N 1
ATOM 1687 C CA . LYS A 1 214 ? -19.388 6.322 -14.913 1.00 69.75 214 LYS A CA 1
ATOM 1688 C C . LYS A 1 214 ? -19.993 7.701 -15.168 1.00 69.75 214 LYS A C 1
ATOM 1690 O O . LYS A 1 214 ? -20.633 7.895 -16.197 1.00 69.75 214 LYS A O 1
ATOM 1695 N N . ARG A 1 215 ? -19.833 8.630 -14.225 1.00 65.38 215 ARG A N 1
ATOM 1696 C CA . ARG A 1 215 ? -20.017 10.049 -14.537 1.00 65.38 215 ARG A CA 1
ATOM 1697 C C . ARG A 1 215 ? -18.790 10.479 -15.340 1.00 65.38 215 ARG A C 1
ATOM 1699 O O . ARG A 1 215 ? -17.676 10.198 -14.897 1.00 65.38 215 ARG A O 1
ATOM 1706 N N . GLU A 1 216 ? -19.032 11.020 -16.531 1.00 44.44 216 GLU A N 1
ATOM 1707 C CA . GLU A 1 216 ? -18.011 11.650 -17.382 1.00 44.44 216 GLU A CA 1
ATOM 1708 C C . GLU A 1 216 ? -17.376 12.859 -16.687 1.00 44.44 216 GLU A C 1
ATOM 1710 O O . GLU A 1 216 ? -18.096 13.547 -15.923 1.00 44.44 216 GLU A O 1
#

Nearest PDB structures (foldseek):
  6oze-assembly1_A  TM=4.588E-01  e=5.152E-03  Homo sapiens
  6ozi-assembly1_B  TM=4.696E-01  e=6.165E-02  Ciona intestinalis
  6ozh-assembly2_D  TM=4.678E-01  e=1.470E-01  Ciona intestinalis
  8b0q-assembly1_A  TM=3.995E-01  e=2.004E-01  Deinococcus radiodurans R1 = ATCC 13939 = DSM 20539
  7nie-assembly1_C  TM=5.740E-01  e=4.460E+00  Sus scrofa

Sequence (216 aa):
MTRCGERITNERESHGADGNPVRRYLGLSVGGAKSDRTCLTAIDYYRKQDKAFVVDIFESVSAQGEQTADQVLIELVSELSSDMGAGGDGVRMMGVDAPLTLPPCLLGCESSCQGYEKCKKPEVRWMRAQYQKAKKENSRLKHFTSYSQRPVDLYFRYRHDEPNLFQDETMGANLAPQAARMAYLKRHVGDTELVEVWPKLALYYLQKALKIPKRE

pLDDT: mean 84.63, std 16.21, range [27.91, 97.12]

Mean predicted aligned error: 7.99 Å

Radius of gyration: 20.71 Å; Cα contacts (8 Å, |Δi|>4): 311; chains: 1; bounding box: 53×41×57 Å

Solvent-accessible surface area (backbone atoms only — not comparable to full-atom values): 12693 Å² total; per-residue (Å²): 138,80,78,83,66,75,70,65,70,66,80,80,74,80,79,73,82,59,96,59,62,36,36,34,35,36,40,38,43,67,30,42,89,88,46,47,63,20,30,42,34,38,32,41,36,38,67,93,77,74,45,74,43,81,64,43,55,44,60,51,50,46,60,55,94,91,41,49,32,66,54,50,48,42,50,51,54,51,49,65,36,61,73,41,58,105,59,38,51,41,50,61,35,33,38,27,61,41,49,85,68,76,20,69,54,68,76,58,72,64,96,81,66,74,49,80,94,65,47,81,51,68,61,60,46,48,43,50,54,53,48,58,55,51,35,73,80,34,80,81,59,75,85,84,49,54,65,33,30,38,59,67,52,51,52,52,43,74,72,42,96,54,76,82,78,51,65,78,33,55,55,30,93,76,36,30,45,22,23,55,49,39,64,52,47,66,77,63,56,67,90,50,42,76,41,73,40,55,66,69,59,53,50,51,52,49,34,60,74,69,66,54,77,83,81,129

Secondary structure (DSSP, 8-state):
-PPS------------SS---EEEEEEEE---TT-S--EEEEEEEETTTTEEEEEEEE-S---BTTB-HHHHHHHHHHHHHH---TT-EEEEEEEESS-SS--TTTT---TT---GGG---HHHHHHHHHHHHHHHH-TTPPPP-TTT--HHHHHHHHH-S-TTTS---TTSTTHHHHHHHHHHHTTTSTTPEEEE--HHHHHHHHHHHTTPPPP-

Foldseek 3Di:
DDDQWDKPADPPPPPPPPLFAKEKEKEWEFDFPPFLQIKMWIWIAGVVVRDIDTGTITGRQAADDPRGSLRSVLVVLVCQQVVQPPRYPGHAAYEYQADLDFQPVVVDDPPPDPDLVPDPDPFSVLLVVLCVVVCVVPVPDDDDDSRFAGSVLSVPCSVDPPNPLRPDTCCPPGRVRVNVSSNVSVVRNPPHHYDYDHVSVVVVVVCVVVVPDDDD